Protein AF-A0A814LLA6-F1 (afdb_monomer)

pLDDT: mean 71.58, std 15.04, range [36.12, 94.31]

InterPro domains:
  IPR004345 TB2/DP1/HVA22 [PF03134] (123-201)
  IPR004345 TB2/DP1/HVA22 [PTHR12300] (109-217)

Mean predicted aligned error: 15.58 Å

Structure (mmCIF, N/CA/C/O backbone):
data_AF-A0A814LLA6-F1
#
_entry.id   AF-A0A814LLA6-F1
#
loop_
_atom_site.group_PDB
_atom_site.id
_atom_site.type_symbol
_atom_site.label_atom_id
_atom_site.label_alt_id
_atom_site.label_comp_id
_atom_site.label_asym_id
_atom_site.label_entity_id
_atom_site.label_seq_id
_atom_site.pdbx_PDB_ins_code
_atom_site.Cartn_x
_atom_site.Cartn_y
_atom_site.Cartn_z
_atom_site.occupancy
_atom_site.B_iso_or_equiv
_atom_site.auth_seq_id
_atom_site.auth_comp_id
_atom_site.auth_asym_id
_atom_site.auth_atom_id
_atom_site.pdbx_PDB_model_num
ATOM 1 N N . MET A 1 1 ? 7.632 -28.576 15.221 1.00 47.88 1 MET A N 1
ATOM 2 C CA . MET A 1 1 ? 8.660 -29.225 16.068 1.00 47.88 1 MET A CA 1
ATOM 3 C C . MET A 1 1 ? 9.529 -28.239 16.862 1.00 47.88 1 MET A C 1
ATOM 5 O O . MET A 1 1 ? 10.014 -28.629 17.908 1.00 47.88 1 MET A O 1
ATOM 9 N N . VAL A 1 2 ? 9.667 -26.963 16.467 1.00 39.88 2 VAL A N 1
ATOM 10 C CA . VAL A 1 2 ? 10.415 -25.956 17.264 1.00 39.88 2 VAL A CA 1
ATOM 11 C C . VAL A 1 2 ? 9.547 -25.259 18.332 1.00 39.88 2 VAL A C 1
ATOM 13 O O . VAL A 1 2 ? 10.054 -24.882 19.379 1.00 39.88 2 VAL A O 1
ATOM 16 N N . LEU A 1 3 ? 8.219 -25.191 18.156 1.00 38.09 3 LEU A N 1
ATOM 17 C CA . LEU A 1 3 ? 7.310 -24.592 19.154 1.00 38.09 3 LEU A CA 1
ATOM 18 C C . LEU A 1 3 ? 6.996 -25.496 20.364 1.00 38.09 3 LEU A C 1
ATOM 20 O O . LEU A 1 3 ? 6.543 -25.006 21.390 1.00 38.09 3 LEU A O 1
ATOM 24 N N . HIS A 1 4 ? 7.255 -26.805 20.262 1.00 41.00 4 HIS A N 1
ATOM 25 C CA . HIS A 1 4 ? 7.005 -27.763 21.350 1.00 41.00 4 HIS A CA 1
ATOM 26 C C . HIS A 1 4 ? 8.189 -27.877 22.330 1.00 41.00 4 HIS A C 1
ATOM 28 O O . HIS A 1 4 ? 8.041 -28.444 23.406 1.00 41.00 4 HIS A O 1
ATOM 34 N N . PHE A 1 5 ? 9.355 -27.319 21.975 1.00 37.91 5 PHE A N 1
ATOM 35 C CA . PHE A 1 5 ? 10.560 -27.340 22.813 1.00 37.91 5 PHE A CA 1
ATOM 36 C C . PHE A 1 5 ? 10.644 -26.142 23.776 1.00 37.91 5 PHE A C 1
ATOM 38 O O . PHE A 1 5 ? 11.194 -26.277 24.864 1.00 37.91 5 PHE A O 1
ATOM 45 N N . CYS A 1 6 ? 10.058 -24.988 23.430 1.00 36.12 6 CYS A N 1
ATOM 46 C CA . CYS A 1 6 ? 10.089 -23.805 24.300 1.00 36.12 6 CYS A CA 1
ATOM 47 C C . CYS A 1 6 ? 9.132 -23.890 25.497 1.00 36.12 6 CYS A C 1
ATOM 49 O O . CYS A 1 6 ? 9.413 -23.284 26.523 1.00 36.12 6 CYS A O 1
ATOM 51 N N . ILE A 1 7 ? 8.038 -24.650 25.391 1.00 48.00 7 ILE A N 1
ATOM 52 C CA . ILE A 1 7 ? 7.070 -24.802 26.492 1.00 48.00 7 ILE A CA 1
ATOM 53 C C . ILE A 1 7 ? 7.599 -25.804 27.534 1.00 48.00 7 ILE A C 1
ATOM 55 O O . ILE A 1 7 ? 7.529 -25.551 28.730 1.00 48.00 7 ILE A O 1
ATOM 59 N N . PHE A 1 8 ? 8.276 -26.872 27.100 1.00 42.03 8 PHE A N 1
ATOM 60 C CA . PHE A 1 8 ? 8.782 -27.912 28.006 1.00 42.03 8 PHE A CA 1
ATOM 61 C C . PHE A 1 8 ? 9.987 -27.470 28.868 1.00 42.03 8 PHE A C 1
ATOM 63 O O . PHE A 1 8 ? 10.187 -27.973 29.975 1.00 42.03 8 PHE A O 1
ATOM 70 N N . TYR A 1 9 ? 10.790 -26.510 28.388 1.00 37.28 9 TYR A N 1
ATOM 71 C CA . TYR A 1 9 ? 11.973 -26.021 29.114 1.00 37.28 9 TYR A CA 1
ATOM 72 C C . TYR A 1 9 ? 11.620 -25.059 30.262 1.00 37.28 9 TYR A C 1
ATOM 74 O O . TYR A 1 9 ? 12.377 -24.944 31.223 1.00 37.28 9 TYR A O 1
ATOM 82 N N . VAL A 1 10 ? 10.465 -24.391 30.182 1.00 47.19 10 VAL A N 1
ATOM 83 C CA . VAL A 1 10 ? 9.992 -23.459 31.218 1.00 47.19 10 VAL A CA 1
ATOM 84 C C . VAL A 1 10 ? 9.315 -24.216 32.365 1.00 47.19 10 VAL A C 1
ATOM 86 O O . VAL A 1 10 ? 9.564 -23.897 33.526 1.00 47.19 10 VAL A O 1
ATOM 89 N N . ASP A 1 11 ? 8.575 -25.287 32.066 1.00 44.72 11 ASP A N 1
ATOM 90 C CA . ASP A 1 11 ? 7.887 -26.081 33.094 1.00 44.72 11 ASP A CA 1
ATOM 91 C C . ASP A 1 11 ? 8.850 -26.940 33.936 1.00 44.72 11 ASP A C 1
ATOM 93 O O . ASP A 1 11 ? 8.673 -27.070 35.149 1.00 44.72 11 ASP A O 1
ATOM 97 N N . THR A 1 12 ? 9.927 -27.458 33.330 1.00 43.31 12 THR A N 1
ATOM 98 C CA . THR A 1 12 ? 10.910 -28.322 34.022 1.00 43.31 12 THR A CA 1
ATOM 99 C C . THR A 1 12 ? 11.830 -27.534 34.973 1.00 43.31 12 THR A C 1
ATOM 101 O O . THR A 1 12 ? 12.269 -28.049 36.005 1.00 43.31 12 THR A O 1
ATOM 104 N N . LEU A 1 13 ? 12.105 -26.259 34.664 1.00 40.94 13 LEU A N 1
ATOM 105 C CA . LEU A 1 13 ? 12.902 -25.371 35.523 1.00 40.94 13 LEU A CA 1
ATOM 106 C C . LEU A 1 13 ? 12.118 -24.896 36.756 1.00 40.94 13 LEU A C 1
ATOM 108 O O . LEU A 1 13 ? 12.719 -24.645 37.799 1.00 40.94 13 LEU A O 1
ATOM 112 N N . CYS A 1 14 ? 10.789 -24.812 36.651 1.00 42.94 14 CYS A N 1
ATOM 113 C CA . CYS A 1 14 ? 9.922 -24.377 37.743 1.00 42.94 14 CYS A CA 1
ATOM 114 C C . CYS A 1 14 ? 9.749 -25.475 38.808 1.00 42.94 14 CYS A C 1
ATOM 116 O O . CYS A 1 14 ? 9.819 -25.193 40.000 1.00 42.94 14 CYS A O 1
ATOM 118 N N . THR A 1 15 ? 9.665 -26.746 38.397 1.00 45.28 15 THR A N 1
ATOM 119 C CA . THR A 1 15 ? 9.500 -27.884 39.325 1.00 45.28 15 THR A CA 1
ATOM 120 C C . THR A 1 15 ? 10.775 -28.265 40.084 1.00 45.28 15 THR A C 1
ATOM 122 O O . THR A 1 15 ? 10.696 -28.859 41.155 1.00 45.28 15 THR A O 1
ATOM 125 N N . SER A 1 16 ? 11.963 -27.916 39.576 1.00 40.38 16 SER A N 1
ATOM 126 C CA . SER A 1 16 ? 13.235 -28.267 40.239 1.00 40.38 16 SER A CA 1
ATOM 127 C C . SER A 1 16 ? 13.642 -27.297 41.357 1.00 40.38 16 SER A C 1
ATOM 129 O O . SER A 1 16 ? 14.461 -27.650 42.203 1.00 40.38 16 SER A O 1
ATOM 131 N N . ILE A 1 17 ? 13.079 -26.084 41.392 1.00 44.03 17 ILE A N 1
ATOM 132 C CA . ILE A 1 17 ? 13.431 -25.053 42.386 1.00 44.03 17 ILE A CA 1
ATOM 133 C C . ILE A 1 17 ? 12.600 -25.191 43.677 1.00 44.03 17 ILE A C 1
ATOM 135 O O . ILE A 1 17 ? 13.076 -24.817 44.749 1.00 44.03 17 ILE A O 1
ATOM 139 N N . GLU A 1 18 ? 11.421 -25.818 43.618 1.00 47.31 18 GLU A N 1
ATOM 140 C CA . GLU A 1 18 ? 10.574 -26.073 44.798 1.00 47.31 18 GLU A CA 1
ATOM 141 C C . GLU A 1 18 ? 11.129 -27.161 45.738 1.00 47.31 18 GLU A C 1
ATOM 143 O O . GLU A 1 18 ? 10.767 -27.209 46.909 1.00 47.31 18 GLU A O 1
ATOM 148 N N . SER A 1 19 ? 12.066 -27.998 45.279 1.00 44.59 19 SER A N 1
ATOM 149 C CA . SER A 1 19 ? 12.611 -29.111 46.073 1.00 44.59 19 SER A CA 1
ATOM 150 C C . SER A 1 19 ? 13.723 -28.719 47.067 1.00 44.59 19 SER A C 1
ATOM 152 O O . SER A 1 19 ? 14.177 -29.586 47.815 1.00 44.59 19 SER A O 1
ATOM 154 N N . ILE A 1 20 ? 14.224 -27.472 47.070 1.00 48.66 20 ILE A N 1
ATOM 155 C CA . ILE A 1 20 ? 15.497 -27.130 47.750 1.00 48.66 20 ILE A CA 1
ATOM 156 C C . ILE A 1 20 ? 15.358 -26.168 48.949 1.00 48.66 20 ILE A C 1
ATOM 158 O O . ILE A 1 20 ? 16.292 -26.095 49.747 1.00 48.66 20 ILE A O 1
ATOM 162 N N . PHE A 1 21 ? 14.236 -25.470 49.175 1.00 39.53 21 PHE A N 1
ATOM 163 C CA . PHE A 1 21 ? 14.160 -24.476 50.265 1.00 39.53 21 PHE A CA 1
ATOM 164 C C . PHE A 1 21 ? 13.056 -24.736 51.308 1.00 39.53 21 PHE A C 1
ATOM 166 O O . PHE A 1 21 ? 11.870 -24.774 51.016 1.00 39.53 21 PHE A O 1
ATOM 173 N N . ASN A 1 22 ? 13.529 -24.907 52.544 1.00 42.56 22 ASN A N 1
ATOM 174 C CA . ASN A 1 22 ? 12.888 -25.407 53.762 1.00 42.56 22 ASN A CA 1
ATOM 175 C C . ASN A 1 22 ? 11.712 -24.546 54.302 1.00 42.56 22 ASN A C 1
ATOM 177 O O . ASN A 1 22 ? 11.694 -23.321 54.159 1.00 42.56 22 ASN A O 1
ATOM 181 N N . GLU A 1 23 ? 10.784 -25.199 55.013 1.00 52.31 23 GLU A N 1
ATOM 182 C CA . GLU A 1 23 ? 9.403 -24.782 55.340 1.00 52.31 23 GLU A CA 1
ATOM 183 C C . GLU A 1 23 ? 9.224 -23.510 56.198 1.00 52.31 23 GLU A C 1
ATOM 185 O O . GLU A 1 23 ? 8.110 -23.011 56.322 1.00 52.31 23 GLU A O 1
ATOM 190 N N . ASN A 1 24 ? 10.283 -22.910 56.748 1.00 48.72 24 ASN A N 1
ATOM 191 C CA . ASN A 1 24 ? 10.160 -21.722 57.613 1.00 48.72 24 ASN A CA 1
ATOM 192 C C . ASN A 1 24 ? 10.485 -20.379 56.929 1.00 48.72 24 ASN A C 1
ATOM 194 O O . ASN A 1 24 ? 10.423 -19.334 57.576 1.00 48.72 24 ASN A O 1
ATOM 198 N N . LEU A 1 25 ? 10.793 -20.372 55.623 1.00 46.91 25 LEU A N 1
ATOM 199 C CA . LEU A 1 25 ? 11.043 -19.145 54.843 1.00 46.91 25 LEU A CA 1
ATOM 200 C C . LEU A 1 25 ? 9.965 -18.859 53.777 1.00 46.91 25 LEU A C 1
ATOM 202 O O . LEU A 1 25 ? 10.098 -17.905 53.016 1.00 46.91 25 LEU A O 1
ATOM 206 N N . LEU A 1 26 ? 8.887 -19.648 53.714 1.00 50.09 26 LEU A N 1
ATOM 207 C CA . LEU A 1 26 ? 7.795 -19.447 52.750 1.00 50.09 26 LEU A CA 1
ATOM 208 C C . LEU A 1 26 ? 6.912 -18.240 53.118 1.00 50.09 26 LEU A C 1
ATOM 210 O O . LEU A 1 26 ? 6.534 -17.446 52.262 1.00 50.09 26 LEU A O 1
ATOM 214 N N . PHE A 1 27 ? 6.656 -18.034 54.414 1.00 46.47 27 PHE A N 1
ATOM 215 C CA . PHE A 1 27 ? 5.691 -17.032 54.884 1.00 46.47 27 PHE A CA 1
ATOM 216 C C . PHE A 1 27 ? 6.167 -15.576 54.706 1.00 46.47 27 PHE A C 1
ATOM 218 O O . PHE A 1 27 ? 5.363 -14.661 54.532 1.00 46.47 27 PHE A O 1
ATOM 225 N N . LEU A 1 28 ? 7.486 -15.341 54.713 1.00 43.25 28 LEU A N 1
ATOM 226 C CA . LEU A 1 28 ? 8.072 -14.008 54.497 1.00 43.25 28 LEU A CA 1
ATOM 227 C C . LEU A 1 28 ? 8.309 -13.685 53.010 1.00 43.25 28 LEU A C 1
ATOM 229 O O . LEU A 1 28 ? 8.392 -12.508 52.649 1.00 43.25 28 LEU A O 1
ATOM 233 N N . LEU A 1 29 ? 8.390 -14.704 52.147 1.00 49.94 29 LEU A N 1
ATOM 234 C CA . LEU A 1 29 ? 8.486 -14.550 50.693 1.00 49.94 29 LEU A CA 1
ATOM 235 C C . LEU A 1 29 ? 7.113 -14.296 50.060 1.00 49.94 29 LEU A C 1
ATOM 237 O O . LEU A 1 29 ? 7.025 -13.452 49.170 1.00 49.94 29 LEU A O 1
ATOM 241 N N . ASP A 1 30 ? 6.042 -14.903 50.578 1.00 51.00 30 ASP A N 1
ATOM 242 C CA . ASP A 1 30 ? 4.676 -14.659 50.094 1.00 51.00 30 ASP A CA 1
ATOM 243 C C . ASP A 1 30 ? 4.195 -13.226 50.366 1.00 51.00 30 ASP A C 1
ATOM 245 O O . ASP A 1 30 ? 3.564 -12.600 49.514 1.00 51.00 30 ASP A O 1
ATOM 249 N N . LEU A 1 31 ? 4.570 -12.636 51.510 1.00 47.09 31 LEU A N 1
ATOM 250 C CA . LEU A 1 31 ? 4.199 -11.254 51.836 1.00 47.09 31 LEU A CA 1
ATOM 251 C C . LEU A 1 31 ? 4.951 -10.230 50.967 1.00 47.09 31 LEU A C 1
ATOM 253 O O . LEU A 1 31 ? 4.377 -9.223 50.550 1.00 47.09 31 LEU A O 1
ATOM 257 N N . LYS A 1 32 ? 6.231 -10.490 50.660 1.00 49.12 32 LYS A N 1
ATOM 258 C CA . LYS A 1 32 ? 7.031 -9.648 49.756 1.00 49.12 32 LYS A CA 1
ATOM 259 C C . LYS A 1 32 ? 6.618 -9.814 48.294 1.00 49.12 32 LYS A C 1
ATOM 261 O O . LYS A 1 32 ? 6.549 -8.806 47.598 1.00 49.12 32 LYS A O 1
ATOM 266 N N . ASN A 1 33 ? 6.288 -11.027 47.846 1.00 48.72 33 ASN A N 1
ATOM 267 C CA . ASN A 1 33 ? 5.755 -11.260 46.504 1.00 48.72 33 ASN A CA 1
ATOM 268 C C . ASN A 1 33 ? 4.355 -10.658 46.349 1.00 48.72 33 ASN A C 1
ATOM 270 O O . ASN A 1 33 ? 4.131 -9.950 45.377 1.00 48.72 33 ASN A O 1
ATOM 274 N N . CYS A 1 34 ? 3.442 -10.818 47.311 1.00 49.00 34 CYS A N 1
ATOM 275 C CA . CYS A 1 34 ? 2.130 -10.163 47.262 1.00 49.00 34 CYS A CA 1
ATOM 276 C C . CYS A 1 34 ? 2.249 -8.635 47.217 1.00 49.00 34 CYS A C 1
ATOM 278 O O . CYS A 1 34 ? 1.594 -7.998 46.397 1.00 49.00 34 CYS A O 1
ATOM 280 N N . LEU A 1 35 ? 3.116 -8.029 48.035 1.00 56.50 35 LEU A N 1
ATOM 281 C CA . LEU A 1 35 ? 3.338 -6.580 47.999 1.00 56.50 35 LEU A CA 1
ATOM 282 C C . LEU A 1 35 ? 4.023 -6.119 46.704 1.00 56.50 35 LEU A C 1
ATOM 284 O O . LEU A 1 35 ? 3.690 -5.049 46.204 1.00 56.50 35 LEU A O 1
ATOM 288 N N . PHE A 1 36 ? 4.920 -6.920 46.122 1.00 57.75 36 PHE A N 1
ATOM 289 C CA . PHE A 1 36 ? 5.553 -6.635 44.832 1.00 57.75 36 PHE A CA 1
ATOM 290 C C . PHE A 1 36 ? 4.574 -6.773 43.656 1.00 57.75 36 PHE A C 1
ATOM 292 O O . PHE A 1 36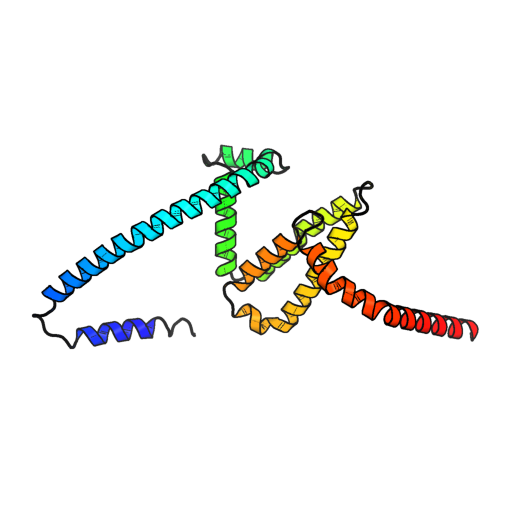 ? 4.577 -5.926 42.769 1.00 57.75 36 PHE A O 1
ATOM 299 N N . TRP A 1 37 ? 3.678 -7.765 43.674 1.00 47.81 37 TRP A N 1
ATOM 300 C CA . TRP A 1 37 ? 2.610 -7.931 42.683 1.00 47.81 37 TRP A CA 1
ATOM 301 C C . TRP A 1 37 ? 1.505 -6.877 42.831 1.00 47.81 37 TRP A C 1
ATOM 303 O O . TRP A 1 37 ? 1.009 -6.390 41.822 1.00 47.81 37 TRP A O 1
ATOM 313 N N . ILE A 1 38 ? 1.168 -6.439 44.049 1.00 56.94 38 ILE A N 1
ATOM 314 C CA . ILE A 1 38 ? 0.257 -5.303 44.283 1.00 56.94 38 ILE A CA 1
ATOM 315 C C . ILE A 1 38 ? 0.911 -3.986 43.838 1.00 56.94 38 ILE A C 1
ATOM 317 O O . ILE A 1 38 ? 0.260 -3.165 43.194 1.00 56.94 38 ILE A O 1
ATOM 321 N N . PHE A 1 39 ? 2.205 -3.794 44.114 1.00 51.97 39 PHE A N 1
ATOM 322 C CA . PHE A 1 39 ? 2.970 -2.638 43.643 1.00 51.97 39 PHE A CA 1
ATOM 323 C C . PHE A 1 39 ? 3.115 -2.637 42.115 1.00 51.97 39 PHE A C 1
ATOM 325 O O . PHE A 1 39 ? 2.937 -1.589 41.504 1.00 51.97 39 PHE A O 1
ATOM 332 N N . LEU A 1 40 ? 3.330 -3.791 41.472 1.00 49.00 40 LEU A N 1
ATOM 333 C CA . LEU A 1 40 ? 3.317 -3.922 40.012 1.00 49.00 40 LEU A CA 1
ATOM 334 C C . LEU A 1 40 ? 1.917 -3.715 39.419 1.00 49.00 40 LEU A C 1
ATOM 336 O O . LEU A 1 40 ? 1.800 -2.995 38.436 1.00 49.00 40 LEU A O 1
ATOM 340 N N . LEU A 1 41 ? 0.846 -4.230 40.030 1.00 51.50 41 LEU A N 1
ATOM 341 C CA . LEU A 1 41 ? -0.530 -3.966 39.584 1.00 51.50 41 LEU A CA 1
ATOM 342 C C . LEU A 1 41 ? -0.896 -2.478 39.697 1.00 51.50 41 LEU A C 1
ATOM 344 O O . LEU A 1 41 ? -1.620 -1.954 38.851 1.00 51.50 41 LEU A O 1
ATOM 348 N N . HIS A 1 42 ? -0.369 -1.768 40.697 1.00 52.84 42 HIS A N 1
ATOM 349 C CA . HIS A 1 42 ? -0.597 -0.332 40.859 1.00 52.84 42 HIS A CA 1
ATOM 350 C C . HIS A 1 42 ? 0.301 0.524 39.944 1.00 52.84 42 HIS A C 1
ATOM 352 O O . HIS A 1 42 ? -0.158 1.524 39.389 1.00 52.84 42 HIS A O 1
ATOM 358 N N . PHE A 1 43 ? 1.558 0.117 39.734 1.00 44.19 43 PHE A N 1
ATOM 359 C CA . PHE A 1 43 ? 2.519 0.816 38.874 1.00 44.19 43 PHE A CA 1
ATOM 360 C C . PHE A 1 43 ? 2.204 0.633 37.381 1.00 44.19 43 PHE A C 1
ATOM 362 O O . PHE A 1 43 ? 2.372 1.567 36.596 1.00 44.19 43 PHE A O 1
ATOM 369 N N . ASP A 1 44 ? 1.665 -0.523 36.986 1.00 54.25 44 ASP A N 1
ATOM 370 C CA . ASP A 1 44 ? 1.227 -0.767 35.611 1.00 54.25 44 ASP A CA 1
ATOM 371 C C . ASP A 1 44 ? -0.150 -0.119 35.345 1.00 54.25 44 ASP A C 1
ATOM 373 O O . ASP A 1 44 ? -0.361 0.444 34.275 1.00 54.25 44 ASP A O 1
ATOM 377 N N . SER A 1 45 ? -1.058 -0.046 36.335 1.00 51.78 45 SER A N 1
ATOM 378 C CA . SER A 1 45 ? -2.381 0.605 36.199 1.00 51.78 45 SER A CA 1
ATOM 379 C C . SER A 1 45 ? -2.307 2.073 35.756 1.00 51.78 45 SER A C 1
ATOM 381 O O . SER A 1 45 ? -3.060 2.480 34.869 1.00 51.78 45 SER A O 1
ATOM 383 N N . GLN A 1 46 ? -1.362 2.866 36.281 1.00 53.25 46 GLN A N 1
ATOM 384 C CA . GLN A 1 46 ? -1.178 4.243 35.804 1.00 53.25 46 GLN A CA 1
ATOM 385 C C . GLN A 1 46 ? -0.586 4.317 34.392 1.00 53.25 46 GLN A C 1
ATOM 387 O O . GLN A 1 46 ? -0.908 5.207 33.606 1.00 53.25 46 GLN A O 1
ATOM 392 N N . LYS A 1 47 ? 0.284 3.380 34.018 1.00 53.91 47 LYS A N 1
ATOM 393 C CA . LYS A 1 47 ? 0.816 3.326 32.654 1.00 53.91 47 LYS A CA 1
ATOM 394 C C . LYS A 1 47 ? -0.272 2.897 31.661 1.00 53.91 47 LYS A C 1
ATOM 396 O O . LYS A 1 47 ? -0.385 3.504 30.595 1.00 53.91 47 LYS A O 1
ATOM 401 N N . TYR A 1 48 ? -1.116 1.933 32.034 1.00 51.22 48 TYR A N 1
ATOM 402 C CA . TYR A 1 48 ? -2.277 1.496 31.258 1.00 51.22 48 TYR A CA 1
ATOM 403 C C . TYR A 1 48 ? -3.361 2.567 31.162 1.00 51.22 48 TYR A C 1
ATOM 405 O O . TYR A 1 48 ? -3.906 2.739 30.080 1.00 51.22 48 TYR A O 1
ATOM 413 N N . SER A 1 49 ? -3.665 3.325 32.219 1.00 58.84 49 SER A N 1
ATOM 414 C CA . SER A 1 49 ? -4.672 4.398 32.176 1.00 58.84 49 SER A CA 1
ATOM 415 C C . SER A 1 49 ? -4.227 5.562 31.281 1.00 58.84 49 SER A C 1
ATOM 417 O O . SER A 1 49 ? -5.011 6.050 30.465 1.00 58.84 49 SER A O 1
ATOM 419 N N . ASN A 1 50 ? -2.950 5.952 31.353 1.00 66.38 50 ASN A N 1
ATOM 420 C CA . ASN A 1 50 ? -2.376 6.997 30.507 1.00 66.38 50 ASN A CA 1
ATOM 421 C C . ASN A 1 50 ? -2.286 6.550 29.040 1.00 66.38 50 ASN A C 1
ATOM 423 O O . ASN A 1 50 ? -2.613 7.316 28.131 1.00 66.38 50 ASN A O 1
ATOM 427 N N . MET A 1 51 ? -1.909 5.293 28.792 1.00 54.59 51 MET A N 1
ATOM 428 C CA . MET A 1 51 ? -1.891 4.715 27.448 1.00 54.59 51 MET A CA 1
ATOM 429 C C . MET A 1 51 ? -3.305 4.520 26.896 1.00 54.59 51 MET A C 1
ATOM 431 O O . MET A 1 51 ? -3.548 4.839 25.738 1.00 54.59 51 MET A O 1
ATOM 435 N N . ALA A 1 52 ? -4.261 4.092 27.720 1.00 59.03 52 ALA A N 1
ATOM 436 C CA . ALA A 1 52 ? -5.667 4.003 27.353 1.00 59.03 52 ALA A CA 1
ATOM 437 C C . ALA A 1 52 ? -6.221 5.389 27.006 1.00 59.03 52 ALA A C 1
ATOM 439 O O . ALA A 1 52 ? -6.870 5.534 25.977 1.00 59.03 52 ALA A O 1
ATOM 440 N N . ALA A 1 53 ? -5.908 6.431 27.779 1.00 71.38 53 ALA A N 1
ATOM 441 C CA . ALA A 1 53 ? -6.300 7.805 27.465 1.00 71.38 53 ALA A CA 1
ATOM 442 C C . ALA A 1 53 ? -5.677 8.306 26.145 1.00 71.38 53 ALA A C 1
ATOM 444 O O . ALA A 1 53 ? -6.361 8.930 25.323 1.00 71.38 53 ALA A O 1
ATOM 445 N N . ALA A 1 54 ? -4.404 7.989 25.893 1.00 70.69 54 ALA A N 1
ATOM 446 C CA . ALA A 1 54 ? -3.727 8.315 24.640 1.00 70.69 54 ALA A CA 1
ATOM 447 C C . ALA A 1 54 ? -4.344 7.572 23.440 1.00 70.69 54 ALA A C 1
ATOM 449 O O . ALA A 1 54 ? -4.642 8.189 22.417 1.00 70.69 54 ALA A O 1
ATOM 450 N N . VAL A 1 55 ? -4.604 6.270 23.578 1.00 69.94 55 VAL A N 1
ATOM 451 C CA . VAL A 1 55 ? -5.233 5.423 22.553 1.00 69.94 55 VAL A CA 1
ATOM 452 C C . VAL A 1 55 ? -6.656 5.892 22.261 1.00 69.94 55 VAL A C 1
ATOM 454 O O . VAL A 1 55 ? -7.003 6.086 21.101 1.00 69.94 55 VAL A O 1
ATOM 457 N N . GLN A 1 56 ? -7.451 6.181 23.291 1.00 71.62 56 GLN A N 1
ATOM 458 C CA . GLN A 1 56 ? -8.803 6.734 23.155 1.00 71.62 56 GLN A CA 1
ATOM 459 C C . GLN A 1 56 ? -8.799 8.054 22.379 1.00 71.62 56 GLN A C 1
ATOM 461 O O . GLN A 1 56 ? -9.665 8.304 21.544 1.00 71.62 56 GLN A O 1
ATOM 466 N N . THR A 1 57 ? -7.786 8.891 22.600 1.00 80.12 57 THR A N 1
ATOM 467 C CA . THR A 1 57 ? -7.629 10.147 21.861 1.00 80.12 57 THR A CA 1
ATOM 468 C C . THR A 1 57 ? -7.328 9.905 20.380 1.00 80.12 57 THR A C 1
ATOM 470 O O . THR A 1 57 ? -7.874 10.602 19.524 1.00 80.12 57 THR A O 1
ATOM 473 N N . GLN A 1 58 ? -6.491 8.916 20.050 1.00 76.31 58 GLN A N 1
ATOM 474 C CA . GLN A 1 58 ? -6.215 8.553 18.655 1.00 76.31 58 GLN A CA 1
ATOM 475 C C . GLN A 1 58 ? -7.434 7.922 17.977 1.00 76.31 58 GLN A C 1
ATOM 477 O O . GLN A 1 58 ? -7.742 8.280 16.843 1.00 76.31 58 GLN A O 1
ATOM 482 N N . ILE A 1 59 ? -8.167 7.061 18.688 1.00 75.31 59 ILE A N 1
ATOM 483 C CA . ILE A 1 59 ? -9.412 6.454 18.207 1.00 75.31 59 ILE A CA 1
ATOM 484 C C . ILE A 1 59 ? -10.405 7.545 17.813 1.00 75.31 59 ILE A C 1
ATOM 486 O O . ILE A 1 59 ? -10.831 7.571 16.665 1.00 75.31 59 ILE A O 1
ATOM 490 N N . ARG A 1 60 ? -10.669 8.526 18.685 1.00 80.44 60 ARG A N 1
ATOM 491 C CA . ARG A 1 60 ? -11.590 9.637 18.372 1.00 80.44 60 ARG A CA 1
ATOM 492 C C . ARG A 1 60 ? -11.160 10.444 17.149 1.00 80.44 60 ARG A C 1
ATOM 494 O O . ARG A 1 60 ? -11.997 10.843 16.345 1.00 80.44 60 ARG A O 1
ATOM 501 N N . LYS A 1 61 ? -9.855 10.690 16.986 1.00 83.44 61 LYS A N 1
ATOM 502 C CA . LYS A 1 61 ? -9.322 11.382 15.798 1.00 83.44 61 LYS A CA 1
ATOM 503 C C . LYS A 1 61 ? -9.569 10.580 14.521 1.00 83.44 61 LYS A C 1
ATOM 505 O O . LYS A 1 61 ? -9.885 11.167 13.488 1.00 83.44 61 LYS A O 1
ATOM 510 N N . ILE A 1 62 ? -9.403 9.260 14.582 1.00 79.19 62 ILE A N 1
ATOM 511 C CA . ILE A 1 62 ? -9.673 8.364 13.455 1.00 79.19 62 ILE A CA 1
ATOM 512 C C . ILE A 1 62 ? -11.176 8.320 13.178 1.00 79.19 62 ILE A C 1
ATOM 514 O O . ILE A 1 62 ? -11.560 8.500 12.029 1.00 79.19 62 ILE A O 1
ATOM 518 N N . GLU A 1 63 ? -12.019 8.182 14.205 1.00 78.94 63 GLU A N 1
ATOM 519 C CA . GLU A 1 63 ? -13.482 8.211 14.082 1.00 78.94 63 GLU A CA 1
ATOM 520 C C . GLU A 1 63 ? -13.951 9.489 13.387 1.00 78.94 63 GLU A C 1
ATOM 522 O O . GLU A 1 63 ? -14.676 9.414 12.401 1.00 78.94 63 GLU A O 1
ATOM 527 N N . GLN A 1 64 ? -13.465 10.659 13.813 1.00 83.56 64 GLN A N 1
ATOM 528 C CA . GLN A 1 64 ? -13.809 11.935 13.177 1.00 83.56 64 GLN A CA 1
ATOM 529 C C . GLN A 1 64 ? -13.425 11.990 11.698 1.00 83.56 64 GLN A C 1
ATOM 531 O O . GLN A 1 64 ? -14.177 12.518 10.881 1.00 83.56 64 GLN A O 1
ATOM 536 N N . LYS A 1 65 ? -12.257 11.450 11.334 1.00 81.75 65 LYS A N 1
ATOM 537 C CA . LYS A 1 65 ? -11.844 11.379 9.928 1.00 81.75 65 LYS A CA 1
ATOM 538 C C . LYS A 1 65 ? -12.656 10.362 9.145 1.00 81.75 65 LYS A C 1
ATOM 540 O O . LYS A 1 65 ? -12.858 10.562 7.955 1.00 81.75 65 LYS A O 1
ATOM 545 N N . LEU A 1 66 ? -13.094 9.290 9.793 1.00 80.19 66 LEU A N 1
ATOM 546 C CA . LEU A 1 66 ? -13.776 8.166 9.172 1.00 80.19 66 LEU A CA 1
ATOM 547 C C . LEU A 1 66 ? -15.277 8.436 8.961 1.00 80.19 66 LEU A C 1
ATOM 549 O O . LEU A 1 66 ? -15.839 8.006 7.955 1.00 80.19 66 LEU A O 1
ATOM 553 N N . GLN A 1 67 ? -15.903 9.213 9.849 1.00 79.75 67 GLN A N 1
ATOM 554 C CA . GLN A 1 67 ? -17.304 9.638 9.770 1.00 79.75 67 GLN A CA 1
ATOM 555 C C . GLN A 1 67 ? -17.745 10.141 8.385 1.00 79.75 67 GLN A C 1
ATOM 557 O O . GLN A 1 67 ? -18.697 9.585 7.833 1.00 79.75 67 GLN A O 1
ATOM 562 N N . PRO A 1 68 ? -17.088 11.133 7.754 1.00 78.19 68 PRO A N 1
ATOM 563 C CA . PRO A 1 68 ? -17.530 11.622 6.450 1.00 78.19 68 PRO A CA 1
ATOM 564 C C . PRO A 1 68 ? -17.506 10.536 5.364 1.00 78.19 68 PRO A C 1
ATOM 566 O O . PRO A 1 68 ? -18.379 10.543 4.499 1.00 78.19 68 PRO A O 1
ATOM 569 N N . TYR A 1 69 ? -16.572 9.583 5.427 1.00 74.25 69 TYR A N 1
ATOM 570 C CA . TYR A 1 69 ? -16.484 8.492 4.454 1.00 74.25 69 TYR A CA 1
ATOM 571 C C . TYR A 1 69 ? -17.563 7.428 4.668 1.00 74.25 69 TYR A C 1
ATOM 573 O O . TYR A 1 69 ? -18.100 6.906 3.693 1.00 74.25 69 TYR A O 1
ATOM 581 N N . LEU A 1 70 ? -17.916 7.123 5.922 1.00 73.94 70 LEU A N 1
ATOM 582 C CA . LEU A 1 70 ? -18.923 6.102 6.224 1.00 73.94 70 LEU A CA 1
ATOM 583 C C . LEU A 1 70 ? -20.359 6.560 5.939 1.00 73.94 70 LEU A C 1
ATOM 585 O O . LEU A 1 70 ? -21.158 5.765 5.450 1.00 73.94 70 LEU A O 1
ATOM 589 N N . TYR A 1 71 ? -20.692 7.822 6.227 1.00 76.25 71 TYR A N 1
ATOM 590 C CA . TYR A 1 71 ? -22.064 8.326 6.071 1.00 76.25 71 TYR A CA 1
ATOM 591 C C . TYR A 1 71 ? -22.369 8.858 4.665 1.00 76.25 71 TYR A C 1
ATOM 593 O O . TYR A 1 71 ? -23.520 8.810 4.242 1.00 76.25 71 TYR A O 1
ATOM 601 N N . LYS A 1 72 ? -21.368 9.355 3.923 1.00 70.50 72 LYS A N 1
ATOM 602 C CA . LYS A 1 72 ? -21.562 9.900 2.562 1.00 70.50 72 LYS A CA 1
ATOM 603 C C . LYS A 1 72 ? -21.082 8.972 1.444 1.00 70.50 72 LYS A C 1
ATOM 605 O O . LYS A 1 72 ? -21.267 9.294 0.275 1.00 70.50 72 LYS A O 1
ATOM 610 N N . GLY A 1 73 ? -20.439 7.856 1.783 1.00 70.81 73 GLY A N 1
ATOM 611 C CA . GLY A 1 73 ? -19.897 6.920 0.802 1.00 70.81 73 GLY A CA 1
ATOM 612 C C . GLY A 1 73 ? -20.963 6.038 0.132 1.00 70.81 73 GLY A C 1
ATOM 613 O O . GLY A 1 73 ? -22.067 5.893 0.656 1.00 70.81 73 GLY A O 1
ATOM 614 N N . PRO A 1 74 ? -20.614 5.359 -0.979 1.00 68.56 74 PRO A N 1
ATOM 615 C CA . PRO A 1 74 ? -21.498 4.421 -1.689 1.00 68.56 74 PRO A CA 1
ATOM 616 C C . PRO A 1 74 ? -21.897 3.193 -0.849 1.00 68.56 74 PRO A C 1
ATOM 618 O O . PRO A 1 74 ? -22.800 2.446 -1.212 1.00 68.56 74 PRO A O 1
ATOM 621 N N . LEU A 1 75 ? -21.224 2.979 0.285 1.00 68.44 75 LEU A N 1
ATOM 622 C CA . LEU A 1 75 ? -21.488 1.890 1.225 1.00 68.44 75 LEU A CA 1
ATOM 623 C C . LEU A 1 75 ? -22.537 2.243 2.295 1.00 68.44 75 LEU A C 1
ATOM 625 O O . LEU A 1 75 ? -22.864 1.385 3.113 1.00 68.44 75 LEU A O 1
ATOM 629 N N . SER A 1 76 ? -23.070 3.470 2.316 1.00 74.44 76 SER A N 1
ATOM 630 C CA . SER A 1 76 ? -24.006 3.940 3.352 1.00 74.44 76 SER A CA 1
ATOM 631 C C . SER A 1 76 ? -25.235 3.035 3.501 1.00 74.44 76 SER A C 1
ATOM 633 O O . SER A 1 76 ? -25.564 2.644 4.619 1.00 74.44 76 SER A O 1
ATOM 635 N N . SER A 1 77 ? -25.820 2.586 2.386 1.00 77.94 77 SER A N 1
ATOM 636 C CA . SER A 1 77 ? -26.986 1.691 2.374 1.00 77.94 77 SER A CA 1
ATOM 637 C C . SER A 1 77 ? -26.710 0.315 2.992 1.00 77.94 77 SER A C 1
ATOM 639 O O . SER A 1 77 ? -27.604 -0.285 3.586 1.00 77.94 77 SER A O 1
ATOM 641 N N . TYR A 1 78 ? -25.477 -0.195 2.894 1.00 78.50 78 TYR A N 1
ATOM 642 C CA . TYR A 1 78 ? -25.088 -1.451 3.546 1.00 78.50 78 TYR A CA 1
ATOM 643 C C . TYR A 1 78 ? -24.930 -1.265 5.054 1.00 78.50 78 TYR A C 1
ATOM 645 O O . TYR A 1 78 ? -25.368 -2.114 5.834 1.00 78.50 78 TYR A O 1
ATOM 653 N N . TRP A 1 79 ? -24.352 -0.138 5.474 1.00 79.69 79 TRP A N 1
ATOM 654 C CA . TRP A 1 79 ? -24.223 0.192 6.891 1.00 79.69 79 TRP A CA 1
ATOM 655 C C . TRP A 1 79 ? -25.586 0.385 7.565 1.00 79.69 79 TRP A C 1
ATOM 657 O O . TRP A 1 79 ? -25.762 -0.082 8.687 1.00 79.69 79 TRP A O 1
ATOM 667 N N . ASP A 1 80 ? -26.567 0.965 6.867 1.00 79.75 80 ASP A N 1
ATOM 668 C CA . ASP A 1 80 ? -27.943 1.120 7.365 1.00 79.75 80 ASP A CA 1
ATOM 669 C C . ASP A 1 80 ? -28.605 -0.238 7.685 1.00 79.75 80 ASP A C 1
ATOM 671 O O . ASP A 1 80 ? -29.361 -0.369 8.651 1.00 79.75 80 ASP A O 1
ATOM 675 N N . LEU A 1 81 ? -28.323 -1.274 6.885 1.00 82.38 81 LEU A N 1
ATOM 676 C CA . LEU A 1 81 ? -28.854 -2.627 7.095 1.00 82.38 81 LEU A CA 1
ATOM 677 C C . LEU A 1 81 ? -28.210 -3.329 8.295 1.00 82.38 81 LEU A C 1
ATOM 679 O O . LEU A 1 81 ? -28.883 -4.082 9.002 1.00 82.38 81 LEU A O 1
ATOM 683 N N . ILE A 1 82 ? -26.918 -3.090 8.518 1.00 79.38 82 ILE A N 1
ATOM 684 C CA . ILE A 1 82 ? -26.167 -3.657 9.643 1.00 79.38 82 ILE A CA 1
ATOM 685 C C . ILE A 1 82 ? -26.579 -2.971 10.948 1.00 79.38 82 ILE A C 1
ATOM 687 O O . ILE A 1 82 ? -26.832 -3.655 11.936 1.00 79.38 82 ILE A O 1
ATOM 691 N N . GLU A 1 83 ? -26.739 -1.647 10.938 1.00 78.38 83 GLU A N 1
ATOM 692 C CA . GLU A 1 83 ? -27.172 -0.870 12.105 1.00 78.38 83 GLU A CA 1
ATOM 693 C C . GLU A 1 83 ? -28.596 -1.233 12.553 1.00 78.38 83 GLU A C 1
ATOM 695 O O . GLU A 1 83 ? -28.882 -1.291 13.745 1.00 78.38 83 GLU A O 1
ATOM 700 N N . LYS A 1 84 ? -29.489 -1.593 11.621 1.00 81.62 84 LYS A N 1
ATOM 701 C CA . LYS A 1 84 ? -30.815 -2.125 11.983 1.00 81.62 84 LYS A CA 1
ATOM 702 C C . LYS A 1 84 ? -30.754 -3.453 12.741 1.00 81.62 84 LYS A C 1
ATOM 704 O O . LYS A 1 84 ? -31.677 -3.760 13.490 1.00 81.62 84 LYS A O 1
ATOM 709 N N . LYS A 1 85 ? -29.714 -4.260 12.518 1.00 83.56 85 LYS A N 1
ATOM 710 C CA . LYS A 1 85 ? -29.541 -5.574 13.159 1.00 83.56 85 LYS A CA 1
ATOM 711 C C . LYS A 1 85 ? -28.670 -5.520 14.412 1.00 83.56 85 LYS A C 1
ATOM 713 O O . LYS A 1 85 ? -28.777 -6.412 15.247 1.00 83.56 85 LYS A O 1
ATOM 718 N N . VAL A 1 86 ? -27.811 -4.511 14.539 1.00 81.38 86 VAL A N 1
ATOM 719 C CA . VAL A 1 86 ? -26.819 -4.404 15.612 1.00 81.38 86 VAL A CA 1
ATOM 720 C C . VAL A 1 86 ? -26.875 -2.993 16.212 1.00 81.38 86 VAL A C 1
ATOM 722 O O . VAL A 1 86 ? -26.625 -2.036 15.486 1.00 81.38 86 VAL A O 1
ATOM 725 N N . PRO A 1 87 ? -27.126 -2.829 17.526 1.00 75.88 87 PRO A N 1
ATOM 726 C CA . PRO A 1 87 ? -27.266 -1.522 18.180 1.00 75.88 87 PRO A CA 1
ATOM 727 C C . PRO A 1 87 ? -25.910 -0.834 18.450 1.00 75.88 87 PRO A C 1
ATOM 729 O O . PRO A 1 87 ? -25.702 -0.235 19.503 1.00 75.88 87 PRO A O 1
ATOM 732 N N . VAL A 1 88 ? -24.949 -0.962 17.532 1.00 77.81 88 VAL A N 1
ATOM 733 C CA . VAL A 1 88 ? -23.574 -0.465 17.682 1.00 77.81 88 VAL A CA 1
ATOM 734 C C . VAL A 1 88 ? -23.282 0.567 16.597 1.00 77.81 88 VAL A C 1
ATOM 736 O O . VAL A 1 88 ? -23.693 0.415 15.449 1.00 77.81 88 VAL A O 1
ATOM 739 N N . LYS A 1 89 ? -22.545 1.622 16.963 1.00 76.12 89 LYS A N 1
ATOM 740 C CA . LYS A 1 89 ? -22.165 2.712 16.055 1.00 76.12 89 LYS A CA 1
ATOM 741 C C . LYS A 1 89 ? -21.274 2.203 14.916 1.00 76.12 89 LYS A C 1
ATOM 743 O O . LYS A 1 89 ? -20.354 1.413 15.143 1.00 76.12 89 LYS A O 1
ATOM 748 N N . ARG A 1 90 ? -21.504 2.694 13.694 1.00 78.81 90 ARG A N 1
ATOM 749 C CA . ARG A 1 90 ? -20.825 2.231 12.466 1.00 78.81 90 ARG A CA 1
ATOM 750 C C . ARG A 1 90 ? -19.303 2.395 12.529 1.00 78.81 90 ARG A C 1
ATOM 752 O O . ARG A 1 90 ? -18.563 1.545 12.041 1.00 78.81 90 ARG A O 1
ATOM 759 N N . GLU A 1 91 ? -18.829 3.463 13.165 1.00 75.38 91 GLU A N 1
ATOM 760 C CA . GLU A 1 91 ? -17.406 3.770 13.324 1.00 75.38 91 GLU A CA 1
ATOM 761 C C . GLU A 1 91 ? -16.695 2.730 14.196 1.00 75.38 91 GLU A C 1
ATOM 763 O O . GLU A 1 91 ? -15.577 2.319 13.889 1.00 75.38 91 GLU A O 1
ATOM 768 N N . GLN A 1 92 ? -17.367 2.254 15.246 1.00 76.25 92 GLN A N 1
ATOM 769 C CA . GLN A 1 92 ? -16.825 1.251 16.163 1.00 76.25 92 GLN A CA 1
ATOM 770 C C . GLN A 1 92 ? -16.736 -0.124 15.496 1.00 76.25 92 GLN A C 1
ATOM 772 O O . GLN A 1 92 ? -15.762 -0.845 15.702 1.00 76.25 92 GLN A O 1
ATOM 777 N N . ILE A 1 93 ? -17.712 -0.465 14.648 1.00 79.25 93 ILE A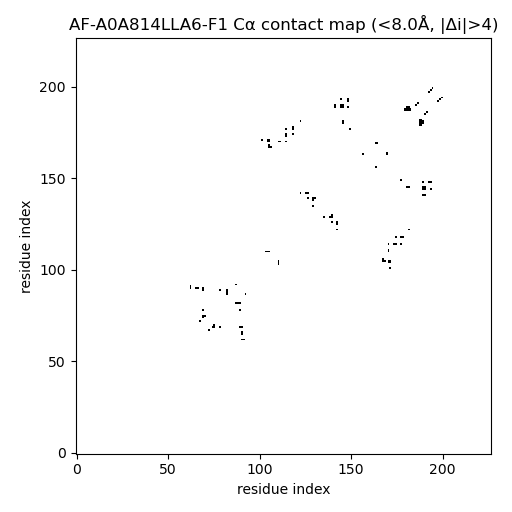 N 1
ATOM 778 C CA . ILE A 1 93 ? -17.685 -1.693 13.842 1.00 79.25 93 ILE A CA 1
ATOM 779 C C . ILE A 1 93 ? -16.526 -1.640 12.842 1.00 79.25 93 ILE A C 1
ATOM 781 O O . ILE A 1 93 ? -15.757 -2.595 12.745 1.00 79.25 93 ILE A O 1
ATOM 785 N N . ALA A 1 94 ? -16.363 -0.519 12.133 1.00 79.62 94 ALA A N 1
ATOM 786 C CA . ALA A 1 94 ? -15.266 -0.342 11.189 1.00 79.62 94 ALA A CA 1
ATOM 787 C C . ALA A 1 94 ? -13.901 -0.451 11.888 1.00 79.62 94 ALA A C 1
ATOM 789 O O . ALA A 1 94 ? -13.035 -1.191 11.430 1.00 79.62 94 ALA A O 1
ATOM 790 N N . LEU A 1 95 ? -13.721 0.217 13.030 1.00 77.25 95 LEU A N 1
ATOM 791 C CA . LEU A 1 95 ? -12.495 0.121 13.827 1.00 77.25 95 LEU A CA 1
ATOM 792 C C . LEU A 1 95 ? -12.229 -1.297 14.337 1.00 77.25 95 LEU A C 1
ATOM 794 O O . LEU A 1 95 ? -11.092 -1.758 14.268 1.00 77.25 95 LEU A O 1
ATOM 798 N N . GLY A 1 96 ? -13.261 -1.997 14.812 1.00 83.31 96 GLY A N 1
ATOM 799 C CA . GLY A 1 96 ? -13.157 -3.395 15.225 1.00 83.31 96 GLY A CA 1
ATOM 800 C C . GLY A 1 96 ? -12.731 -4.303 14.073 1.00 83.31 96 GLY A C 1
ATOM 801 O O . GLY A 1 96 ? -11.845 -5.134 14.248 1.00 83.31 96 GLY A O 1
ATOM 802 N N . LEU A 1 97 ? -13.287 -4.092 12.876 1.00 84.75 97 LEU A N 1
ATOM 803 C CA . LEU A 1 97 ? -12.912 -4.826 11.668 1.00 84.75 97 LEU A CA 1
ATOM 804 C C . LEU A 1 97 ? -11.462 -4.541 11.252 1.00 84.75 97 LEU A C 1
ATOM 806 O O . LEU A 1 97 ? -10.723 -5.475 10.954 1.00 84.75 97 LEU A O 1
ATOM 810 N N . PHE A 1 98 ? -11.027 -3.278 11.282 1.00 83.25 98 PHE A N 1
ATOM 811 C CA . PHE A 1 98 ? -9.632 -2.909 11.017 1.00 83.25 98 PHE A CA 1
ATOM 812 C C . PHE A 1 98 ? -8.670 -3.502 12.053 1.00 83.25 98 PHE A C 1
ATOM 814 O O . PHE A 1 98 ? -7.610 -4.001 11.683 1.00 83.25 98 PHE A O 1
ATOM 821 N N . GLY A 1 99 ? -9.038 -3.487 13.337 1.00 82.62 99 GLY A N 1
ATOM 822 C CA . GLY A 1 99 ? -8.252 -4.095 14.411 1.00 82.62 99 GLY A CA 1
ATOM 823 C C . GLY A 1 99 ? -8.159 -5.614 14.270 1.00 82.62 99 GLY A C 1
ATOM 824 O O . GLY A 1 99 ? -7.070 -6.175 14.362 1.00 82.62 99 GLY A O 1
ATOM 825 N N . PHE A 1 100 ? -9.275 -6.276 13.965 1.00 83.81 100 PHE A N 1
ATOM 826 C CA . PHE A 1 100 ? -9.313 -7.711 13.692 1.00 83.81 100 PHE A CA 1
ATOM 827 C C . PHE A 1 100 ? -8.466 -8.078 12.468 1.00 83.81 100 PHE A C 1
ATOM 829 O O . PHE A 1 100 ? -7.682 -9.020 12.533 1.00 83.81 100 PHE A O 1
ATOM 836 N N . LEU A 1 101 ? -8.555 -7.301 11.384 1.00 83.25 101 LEU A N 1
ATOM 837 C CA . LEU A 1 101 ? -7.719 -7.474 10.197 1.00 83.25 101 LEU A CA 1
ATOM 838 C C . LEU A 1 101 ? -6.231 -7.290 10.524 1.00 83.25 101 LEU A C 1
ATOM 840 O O . LEU A 1 101 ? -5.407 -8.076 10.069 1.00 83.25 101 LEU A O 1
ATOM 844 N N . ALA A 1 102 ? -5.875 -6.297 11.341 1.00 81.25 102 ALA A N 1
ATOM 845 C CA . ALA A 1 102 ? -4.495 -6.078 11.764 1.00 81.25 102 ALA A CA 1
ATOM 846 C C . ALA A 1 102 ? -3.955 -7.248 12.603 1.00 81.25 102 ALA A C 1
ATOM 848 O O . ALA A 1 102 ? -2.829 -7.684 12.382 1.00 81.25 102 ALA A O 1
ATOM 849 N N . ILE A 1 103 ? -4.762 -7.795 13.518 1.00 80.31 103 ILE A N 1
ATOM 850 C CA . ILE A 1 103 ? -4.404 -8.985 14.307 1.00 80.31 103 ILE A CA 1
ATOM 851 C C . ILE A 1 103 ? -4.277 -10.215 13.397 1.00 80.31 103 ILE A C 1
ATOM 853 O O . ILE A 1 103 ? -3.315 -10.976 13.517 1.00 80.31 103 ILE A O 1
ATOM 857 N N . TYR A 1 104 ? -5.201 -10.384 12.447 1.00 79.88 104 TYR A N 1
ATOM 858 C CA . TYR A 1 104 ? -5.140 -11.447 11.447 1.00 79.88 104 TYR A CA 1
ATOM 859 C C . TYR A 1 104 ? -3.857 -11.361 10.615 1.00 79.88 104 TYR A C 1
ATOM 861 O O . TYR A 1 104 ? -3.209 -12.376 10.418 1.00 79.88 104 TYR A O 1
ATOM 869 N N . LEU A 1 105 ? -3.424 -10.168 10.205 1.00 79.00 105 LEU A N 1
ATOM 870 C CA . LEU A 1 105 ? -2.188 -9.982 9.434 1.00 79.00 105 LEU A CA 1
ATOM 871 C C . LEU A 1 105 ? -0.898 -10.278 10.221 1.00 79.00 105 LEU A C 1
ATOM 873 O O . LEU A 1 105 ? 0.162 -10.389 9.611 1.00 79.00 105 LEU A O 1
ATOM 877 N N . ILE A 1 106 ? -0.967 -10.399 11.550 1.00 75.19 106 ILE A N 1
ATOM 878 C CA . ILE A 1 106 ? 0.180 -10.760 12.401 1.00 75.19 106 ILE A CA 1
ATOM 879 C C . ILE A 1 106 ? 0.263 -12.282 12.602 1.00 75.19 106 ILE A C 1
ATOM 881 O O . ILE A 1 106 ? 1.358 -12.835 12.654 1.00 75.19 106 ILE A O 1
ATOM 885 N N . ILE A 1 107 ? -0.880 -12.966 12.722 1.00 69.88 107 ILE A N 1
ATOM 886 C CA . ILE A 1 107 ? -0.955 -14.388 13.127 1.00 69.88 107 ILE A CA 1
ATOM 887 C C . ILE A 1 107 ? -1.365 -15.304 11.955 1.00 69.88 107 ILE A C 1
ATOM 889 O O . ILE A 1 107 ? -1.157 -16.515 11.986 1.00 69.88 107 ILE A O 1
ATOM 893 N N . GLY A 1 108 ? -1.973 -14.736 10.918 1.00 74.06 108 GLY A N 1
ATOM 894 C CA . GLY A 1 108 ? -2.595 -15.446 9.810 1.00 74.06 108 GLY A CA 1
ATOM 895 C C . GLY A 1 108 ? -1.603 -16.144 8.885 1.00 74.06 108 GLY A C 1
ATOM 896 O O . GLY A 1 108 ? -0.425 -15.811 8.804 1.00 74.06 108 GLY A O 1
ATOM 897 N N . TRP A 1 109 ? -2.120 -17.127 8.156 1.00 68.50 109 TRP A N 1
ATOM 898 C CA . TRP A 1 109 ? -1.380 -17.993 7.235 1.00 68.50 109 TRP A CA 1
ATOM 899 C C . TRP A 1 109 ? -1.490 -17.541 5.768 1.00 68.50 109 TRP A C 1
ATOM 901 O O . TRP A 1 109 ? -0.719 -17.994 4.931 1.00 68.50 109 TRP A O 1
ATOM 911 N N . ALA A 1 110 ? -2.412 -16.622 5.454 1.00 77.38 110 ALA A N 1
ATOM 912 C CA . ALA A 1 110 ? -2.686 -16.130 4.098 1.00 77.38 110 ALA A CA 1
ATOM 913 C C . ALA A 1 110 ? -2.434 -14.615 3.947 1.00 77.38 110 ALA A C 1
ATOM 915 O O . ALA A 1 110 ? -3.079 -13.939 3.143 1.00 77.38 110 ALA A O 1
ATOM 916 N N . ASN A 1 111 ? -1.504 -14.064 4.730 1.00 79.12 111 ASN A N 1
ATOM 917 C CA . ASN A 1 111 ? -1.273 -12.617 4.796 1.00 79.12 111 ASN A CA 1
ATOM 918 C C . ASN A 1 111 ? -0.809 -12.033 3.456 1.00 79.12 111 ASN A C 1
ATOM 920 O O . ASN A 1 111 ? -1.225 -10.934 3.093 1.00 79.12 111 ASN A O 1
ATOM 924 N N . ASP A 1 112 ? -0.008 -12.786 2.697 1.00 79.94 112 ASP A N 1
ATOM 925 C CA . ASP A 1 112 ? 0.457 -12.359 1.376 1.00 79.94 112 ASP A CA 1
ATOM 926 C C . ASP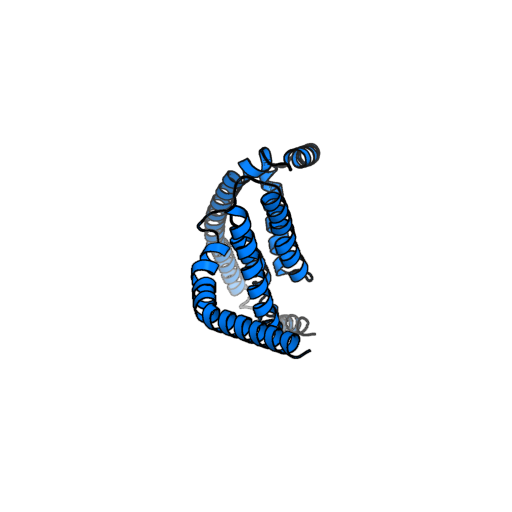 A 1 112 ? -0.705 -12.188 0.392 1.00 79.94 112 ASP A C 1
ATOM 928 O O . ASP A 1 112 ? -0.831 -11.154 -0.261 1.00 79.94 112 ASP A O 1
ATOM 932 N N . PHE A 1 113 ? -1.624 -13.158 0.359 1.00 83.19 113 PHE A N 1
ATOM 933 C CA . PHE A 1 113 ? -2.817 -13.080 -0.479 1.00 83.19 113 PHE A CA 1
ATOM 934 C C . PHE A 1 113 ? -3.677 -11.868 -0.113 1.00 83.19 113 PHE A C 1
ATOM 936 O O . PHE A 1 113 ? -4.081 -11.120 -0.999 1.00 83.19 113 PHE A O 1
ATOM 943 N N . VAL A 1 114 ? -3.913 -11.625 1.180 1.00 85.00 114 VAL A N 1
ATOM 944 C CA . VAL A 1 114 ? -4.727 -10.487 1.637 1.00 85.00 114 VAL A CA 1
ATOM 945 C C . VAL A 1 114 ? -4.075 -9.151 1.281 1.00 85.00 114 VAL A C 1
ATOM 947 O O . VAL A 1 114 ? -4.749 -8.285 0.720 1.00 85.00 114 VAL A O 1
ATOM 950 N N . CYS A 1 115 ? -2.776 -8.973 1.550 1.00 84.44 115 CYS A N 1
ATOM 951 C CA . CYS A 1 115 ? -2.089 -7.724 1.218 1.00 84.44 115 CYS A CA 1
ATOM 952 C C . CYS A 1 115 ? -2.005 -7.498 -0.298 1.00 84.44 115 CYS A C 1
ATOM 954 O O . CYS A 1 115 ? -2.230 -6.374 -0.741 1.00 84.44 115 CYS A O 1
ATOM 956 N N . ASN A 1 116 ? -1.743 -8.535 -1.100 1.00 86.56 116 ASN A N 1
ATOM 957 C CA . ASN A 1 116 ? -1.694 -8.409 -2.561 1.00 86.56 116 ASN A CA 1
ATOM 958 C C . ASN A 1 116 ? -3.087 -8.150 -3.149 1.00 86.56 116 ASN A C 1
ATOM 960 O O . ASN A 1 116 ? -3.230 -7.329 -4.051 1.00 86.56 116 ASN A O 1
ATOM 964 N N . PHE A 1 117 ? -4.131 -8.788 -2.614 1.00 87.06 117 PHE A N 1
ATOM 965 C CA . PHE A 1 117 ? -5.505 -8.569 -3.060 1.00 87.06 117 PHE A CA 1
ATOM 966 C C . PHE A 1 117 ? -5.975 -7.143 -2.759 1.00 87.06 117 PHE A C 1
ATOM 968 O O . PHE A 1 117 ? -6.469 -6.461 -3.655 1.00 87.06 117 PHE A O 1
ATOM 975 N N . LEU A 1 118 ? -5.755 -6.654 -1.532 1.00 85.44 118 LEU A N 1
ATOM 976 C CA . LEU A 1 118 ? -6.029 -5.259 -1.167 1.00 85.44 118 LEU A CA 1
ATOM 977 C C . LEU A 1 118 ? -5.183 -4.287 -2.001 1.00 85.44 118 LEU A C 1
ATOM 979 O O . LEU A 1 118 ? -5.712 -3.306 -2.521 1.00 85.44 118 LEU A O 1
ATOM 983 N N . GLY A 1 119 ? -3.898 -4.611 -2.176 1.00 83.75 119 GLY A N 1
ATOM 984 C CA . GLY A 1 119 ? -2.923 -3.918 -3.021 1.00 83.75 119 GLY A CA 1
ATOM 985 C C . GLY A 1 119 ? -3.323 -3.807 -4.493 1.00 83.75 119 GLY A C 1
ATOM 986 O O . GLY A 1 119 ? -2.876 -2.897 -5.186 1.00 83.75 119 GLY A O 1
ATOM 987 N N . PHE A 1 120 ? -4.174 -4.711 -4.972 1.00 88.25 120 PHE A N 1
ATOM 988 C CA . PHE A 1 120 ? -4.568 -4.798 -6.372 1.00 88.25 120 PHE A CA 1
ATOM 989 C C . PHE A 1 120 ? -5.961 -4.220 -6.629 1.00 88.25 120 PHE A C 1
ATOM 991 O O . PHE A 1 120 ? -6.133 -3.411 -7.538 1.00 88.25 120 PHE A O 1
ATOM 998 N N . ILE A 1 121 ? -6.962 -4.609 -5.833 1.00 87.38 121 ILE A N 1
ATOM 999 C CA . ILE A 1 121 ? -8.372 -4.370 -6.168 1.00 87.38 121 ILE A CA 1
ATOM 1000 C C . ILE A 1 121 ? -8.763 -2.889 -6.125 1.00 87.38 121 ILE A C 1
ATOM 1002 O O . ILE A 1 121 ? -9.467 -2.417 -7.016 1.00 87.38 121 ILE A O 1
ATOM 1006 N N . TYR A 1 122 ? -8.289 -2.140 -5.124 1.00 84.62 122 TYR A N 1
ATOM 1007 C CA . TYR A 1 122 ? -8.637 -0.726 -4.980 1.00 84.62 122 TYR A CA 1
ATOM 1008 C C . TYR A 1 122 ? -7.998 0.140 -6.081 1.00 84.62 122 TYR A C 1
ATOM 1010 O O . TYR A 1 122 ? -8.737 0.850 -6.767 1.00 84.62 122 TYR A O 1
ATOM 1018 N N . PRO A 1 123 ? -6.677 0.055 -6.341 1.00 85.06 123 PRO A N 1
ATOM 1019 C CA . PRO A 1 123 ? -6.059 0.775 -7.453 1.00 85.06 123 PRO A CA 1
ATOM 1020 C C . PRO A 1 123 ? -6.586 0.344 -8.816 1.00 85.06 123 PRO A C 1
ATOM 1022 O O . PRO A 1 123 ? -6.684 1.186 -9.699 1.00 85.06 123 PRO A O 1
ATOM 1025 N N . ALA A 1 124 ? -6.942 -0.932 -9.008 1.00 86.50 124 ALA A N 1
ATOM 1026 C CA . ALA A 1 124 ? -7.538 -1.398 -10.259 1.00 86.50 124 ALA A CA 1
ATOM 1027 C C . ALA A 1 124 ? -8.887 -0.719 -10.518 1.00 86.50 124 ALA A C 1
ATOM 1029 O O . ALA A 1 124 ? -9.099 -0.171 -11.597 1.00 86.50 124 ALA A O 1
ATOM 1030 N N . TYR A 1 125 ? -9.764 -0.677 -9.512 1.00 84.50 125 TYR A N 1
ATOM 1031 C CA . TYR A 1 125 ? -11.036 0.037 -9.612 1.00 84.50 125 TYR A CA 1
ATOM 1032 C C . TYR A 1 125 ? -10.833 1.535 -9.871 1.00 84.50 125 TYR A C 1
ATOM 1034 O O . TYR A 1 125 ? -11.454 2.105 -10.766 1.00 84.50 125 TYR A O 1
ATOM 1042 N N . ALA A 1 126 ? -9.921 2.169 -9.131 1.00 82.56 126 ALA A N 1
ATOM 1043 C CA . ALA A 1 126 ? -9.639 3.588 -9.297 1.00 82.56 126 ALA A CA 1
ATOM 1044 C C . ALA A 1 126 ? -8.990 3.915 -10.656 1.00 82.56 126 ALA A C 1
ATOM 1046 O O . ALA A 1 126 ? -9.301 4.948 -11.239 1.00 82.56 126 ALA A O 1
ATOM 1047 N N . SER A 1 127 ? -8.162 3.014 -11.199 1.00 84.06 127 SER A N 1
ATOM 1048 C CA . SER A 1 127 ? -7.582 3.144 -12.544 1.00 84.06 127 SER A CA 1
ATOM 1049 C C . SER A 1 127 ? -8.664 3.085 -13.625 1.00 84.06 127 SER A C 1
ATOM 1051 O O . SER A 1 127 ? -8.624 3.871 -14.563 1.00 84.06 127 SER A O 1
ATOM 1053 N N . ILE A 1 128 ? -9.652 2.191 -13.494 1.00 84.25 128 ILE A N 1
ATOM 1054 C CA . ILE A 1 128 ? -10.778 2.102 -14.441 1.00 84.25 128 ILE A CA 1
ATOM 1055 C C . ILE A 1 128 ? -11.594 3.397 -14.417 1.00 84.25 128 ILE A C 1
ATOM 1057 O O . ILE A 1 128 ? -11.879 3.959 -15.471 1.00 84.25 128 ILE A O 1
ATOM 1061 N N . LEU A 1 129 ? -11.900 3.912 -13.223 1.00 80.56 129 LEU A N 1
ATOM 1062 C CA . LEU A 1 129 ? -12.598 5.191 -13.085 1.00 80.56 129 LEU A CA 1
ATOM 1063 C C . LEU A 1 129 ? -11.803 6.363 -13.673 1.00 80.56 129 LEU A C 1
ATOM 1065 O O . LEU A 1 129 ? -12.402 7.239 -14.292 1.00 80.56 129 LEU A O 1
ATOM 1069 N N . ALA A 1 130 ? -10.479 6.382 -13.493 1.00 79.12 130 ALA A N 1
ATOM 1070 C CA . ALA A 1 130 ? -9.615 7.410 -14.067 1.00 79.12 130 ALA A CA 1
ATOM 1071 C C . ALA A 1 130 ? -9.682 7.388 -15.604 1.00 79.12 130 ALA A C 1
ATOM 1073 O O . ALA A 1 130 ? -9.999 8.414 -16.204 1.00 79.12 130 ALA A O 1
ATOM 1074 N N . ILE A 1 131 ? -9.556 6.200 -16.210 1.00 79.56 131 ILE A N 1
ATOM 1075 C CA . ILE A 1 131 ? -9.622 5.990 -17.667 1.00 79.56 131 ILE A CA 1
ATOM 1076 C C . ILE A 1 131 ? -10.990 6.385 -18.246 1.00 79.56 131 ILE A C 1
ATOM 1078 O O . ILE A 1 131 ? -11.074 6.929 -19.348 1.00 79.56 131 ILE A O 1
ATOM 1082 N N . GLU A 1 132 ? -12.079 6.106 -17.529 1.00 77.88 132 GLU A N 1
ATOM 1083 C CA . GLU A 1 132 ? -13.429 6.489 -17.956 1.00 77.88 132 GLU A CA 1
ATOM 1084 C C . GLU A 1 132 ? -13.687 7.999 -17.803 1.00 77.88 132 GLU A C 1
ATOM 1086 O O . GLU A 1 132 ? -14.504 8.578 -18.531 1.00 77.88 132 GLU A O 1
ATOM 1091 N N . SER A 1 133 ? -12.971 8.668 -16.895 1.00 70.06 133 SER A N 1
ATOM 1092 C CA . SER A 1 133 ? -13.089 10.105 -16.667 1.00 70.06 133 SER A CA 1
ATOM 1093 C C . SER A 1 133 ? -12.272 10.906 -17.696 1.00 70.06 133 SER A C 1
ATOM 1095 O O . SER A 1 133 ? -11.053 10.993 -17.661 1.00 70.06 133 SER A O 1
ATOM 1097 N N . LYS A 1 134 ? -12.950 11.570 -18.638 1.00 61.66 134 LYS A N 1
ATOM 1098 C CA . LYS A 1 134 ? -12.297 12.340 -19.723 1.00 61.66 134 LYS A CA 1
ATOM 1099 C C . LYS A 1 134 ? -11.639 13.662 -19.282 1.00 61.66 134 LYS A C 1
ATOM 1101 O O . LYS A 1 134 ? -11.164 14.411 -20.134 1.00 61.66 134 LYS A O 1
ATOM 1106 N N . THR A 1 135 ? -11.670 13.999 -17.994 1.00 56.50 135 THR A N 1
ATOM 1107 C CA . THR A 1 135 ? -11.522 15.391 -17.528 1.00 56.50 135 THR A CA 1
ATOM 1108 C C . THR A 1 135 ? -10.165 15.694 -16.877 1.00 56.50 135 THR A C 1
ATOM 1110 O O . THR A 1 135 ? -9.765 16.857 -16.874 1.00 56.50 135 THR A O 1
ATOM 1113 N N . THR A 1 136 ? -9.413 14.695 -16.394 1.00 56.22 136 THR A N 1
ATOM 1114 C CA . THR A 1 136 ? -8.176 14.942 -15.625 1.00 56.22 136 THR A CA 1
ATOM 1115 C C . THR A 1 136 ? -7.030 14.015 -16.048 1.00 56.22 136 THR A C 1
ATOM 1117 O O . THR A 1 136 ? -6.782 12.986 -15.436 1.00 56.22 136 THR A O 1
ATOM 1120 N N . HIS A 1 137 ? -6.254 14.424 -17.057 1.00 59.09 137 HIS A N 1
ATOM 1121 C CA . HIS A 1 137 ? -5.066 13.691 -17.544 1.00 59.09 137 HIS A CA 1
ATOM 1122 C C . HIS A 1 137 ? -4.013 13.398 -16.449 1.00 59.09 137 HIS A C 1
ATOM 1124 O O . HIS A 1 137 ? -3.172 12.507 -16.585 1.00 59.09 137 HIS A O 1
ATOM 1130 N N . ASN A 1 138 ? -4.011 14.165 -15.357 1.00 61.91 138 ASN A N 1
ATOM 1131 C CA . ASN A 1 138 ? -3.050 13.964 -14.276 1.00 61.91 138 ASN A CA 1
ATOM 1132 C C . ASN A 1 138 ? -3.338 12.696 -13.460 1.00 61.91 138 ASN A C 1
ATOM 1134 O O . ASN A 1 138 ? -2.381 12.072 -13.008 1.00 61.91 138 ASN A O 1
ATOM 1138 N N . ASP A 1 139 ? -4.600 12.277 -13.341 1.00 65.75 139 ASP A N 1
ATOM 1139 C CA . ASP A 1 139 ? -4.995 11.160 -12.475 1.00 65.75 139 ASP A CA 1
ATOM 1140 C C . ASP A 1 139 ? -4.494 9.816 -13.036 1.00 65.75 139 ASP A C 1
ATOM 1142 O O . ASP A 1 139 ? -3.982 8.979 -12.291 1.00 65.75 139 ASP A O 1
ATOM 1146 N N . ASP A 1 140 ? -4.507 9.645 -14.362 1.00 73.38 140 ASP A N 1
ATOM 1147 C CA . ASP A 1 140 ? -3.988 8.449 -15.046 1.00 73.38 140 ASP A CA 1
ATOM 1148 C C . ASP A 1 140 ? -2.496 8.214 -14.762 1.00 73.38 140 ASP A C 1
ATOM 1150 O O . ASP A 1 140 ? -2.030 7.082 -14.592 1.00 73.38 140 ASP A O 1
ATOM 1154 N N . THR A 1 141 ? -1.727 9.304 -14.674 1.00 75.56 141 THR A N 1
ATOM 1155 C CA . THR A 1 141 ? -0.283 9.238 -14.417 1.00 75.56 141 THR A CA 1
ATOM 1156 C C . THR A 1 141 ? 0.002 8.807 -12.978 1.00 75.56 141 THR A C 1
ATOM 1158 O O . THR A 1 141 ? 0.963 8.075 -12.736 1.00 75.56 141 THR A O 1
ATOM 1161 N N . GLU A 1 142 ? -0.831 9.210 -12.015 1.00 79.44 142 GLU A N 1
ATOM 1162 C CA . GLU A 1 142 ? -0.672 8.835 -10.605 1.00 79.44 142 GLU A CA 1
ATOM 1163 C C . GLU A 1 142 ? -0.842 7.325 -10.397 1.00 79.44 142 GLU A C 1
ATOM 1165 O O . GLU A 1 142 ? -0.021 6.692 -9.722 1.00 79.44 142 GLU A O 1
ATOM 1170 N N . TRP A 1 143 ? -1.852 6.727 -11.036 1.00 83.50 143 TRP A N 1
ATOM 1171 C CA . TRP A 1 143 ? -2.081 5.283 -10.976 1.00 83.50 143 TRP A CA 1
ATOM 1172 C C . TRP A 1 143 ? -0.992 4.500 -11.706 1.00 83.50 143 TRP A C 1
ATOM 1174 O O . TRP A 1 143 ? -0.512 3.490 -11.190 1.00 83.50 143 TRP A O 1
ATOM 1184 N N . LEU A 1 144 ? -0.516 4.983 -12.858 1.00 82.06 144 LEU A N 1
ATOM 1185 C CA . LEU A 1 144 ? 0.600 4.346 -13.560 1.00 82.06 144 LEU A CA 1
ATOM 1186 C C . LEU A 1 144 ? 1.881 4.342 -12.708 1.00 82.06 144 LEU A C 1
ATOM 1188 O O . LEU A 1 144 ? 2.582 3.332 -12.631 1.00 82.06 144 LEU A O 1
ATOM 1192 N N . ILE A 1 145 ? 2.164 5.449 -12.016 1.00 84.12 145 ILE A N 1
ATOM 1193 C CA . ILE A 1 145 ? 3.281 5.544 -11.072 1.00 84.12 145 ILE A CA 1
ATOM 1194 C C . ILE A 1 145 ? 3.117 4.537 -9.925 1.00 84.12 145 ILE A C 1
ATOM 1196 O O . ILE A 1 145 ? 4.089 3.870 -9.559 1.00 84.12 145 ILE A O 1
ATOM 1200 N N . TYR A 1 146 ? 1.906 4.401 -9.375 1.00 85.81 146 TYR A N 1
ATOM 1201 C CA . TYR A 1 146 ? 1.606 3.396 -8.355 1.00 85.81 146 TYR A CA 1
ATOM 1202 C C . TYR A 1 146 ? 1.957 1.984 -8.838 1.00 85.81 146 TYR A C 1
ATOM 1204 O O . TYR A 1 146 ? 2.704 1.284 -8.157 1.00 85.81 146 TYR A O 1
ATOM 1212 N N . TRP A 1 147 ? 1.497 1.588 -10.029 1.00 89.19 147 TRP A N 1
ATOM 1213 C CA . TRP A 1 147 ? 1.754 0.255 -10.585 1.00 89.19 147 TRP A CA 1
ATOM 1214 C C . TRP A 1 147 ? 3.243 -0.031 -10.774 1.00 89.19 147 TRP A C 1
ATOM 1216 O O . TRP A 1 147 ? 3.719 -1.123 -10.464 1.00 89.19 147 TRP A O 1
ATOM 1226 N N . VAL A 1 148 ? 3.998 0.968 -11.228 1.00 85.06 148 VAL A N 1
ATOM 1227 C CA . VAL A 1 148 ? 5.450 0.866 -11.403 1.00 85.06 148 VAL A CA 1
ATOM 1228 C C . VAL A 1 148 ? 6.165 0.659 -10.060 1.00 85.06 148 VAL A C 1
ATOM 1230 O O . VAL A 1 148 ? 7.055 -0.186 -9.953 1.00 85.06 148 VAL A O 1
ATOM 1233 N N . VAL A 1 149 ? 5.764 1.391 -9.017 1.00 85.12 149 VAL A N 1
ATOM 1234 C CA . VAL A 1 149 ? 6.303 1.216 -7.659 1.00 85.12 149 VAL A CA 1
ATOM 1235 C C . VAL A 1 149 ? 5.900 -0.136 -7.066 1.00 85.12 149 VAL A C 1
ATOM 1237 O O . VAL A 1 149 ? 6.739 -0.811 -6.468 1.00 85.12 149 VAL A O 1
ATOM 1240 N N . TYR A 1 150 ? 4.646 -0.547 -7.255 1.00 87.00 150 TYR A N 1
ATOM 1241 C CA . TYR A 1 150 ? 4.116 -1.827 -6.793 1.00 87.00 150 TYR A CA 1
ATOM 1242 C C . TYR A 1 150 ? 4.894 -3.007 -7.390 1.00 87.00 150 TYR A C 1
ATOM 1244 O O . TYR A 1 150 ? 5.334 -3.895 -6.661 1.00 87.00 150 TYR A O 1
ATOM 1252 N N . ALA A 1 151 ? 5.152 -2.980 -8.701 1.00 87.19 151 ALA A N 1
ATOM 1253 C CA . ALA A 1 151 ? 5.933 -4.006 -9.387 1.00 87.19 151 ALA A CA 1
ATOM 1254 C C . ALA A 1 151 ? 7.392 -4.060 -8.902 1.00 87.19 151 ALA A C 1
ATOM 1256 O O . ALA A 1 151 ? 7.927 -5.144 -8.671 1.00 87.19 151 ALA A O 1
ATOM 1257 N N . LEU A 1 152 ? 8.032 -2.901 -8.700 1.00 84.38 152 LEU A N 1
ATOM 1258 C CA . LEU A 1 152 ? 9.395 -2.840 -8.164 1.00 84.38 152 LEU A CA 1
ATOM 1259 C C . LEU A 1 152 ? 9.468 -3.418 -6.745 1.00 84.38 152 LEU A C 1
ATOM 1261 O O . LEU A 1 152 ? 10.395 -4.162 -6.426 1.00 84.38 152 LEU A O 1
ATOM 1265 N N . PHE A 1 153 ? 8.488 -3.092 -5.901 1.00 85.19 153 PHE A N 1
ATOM 1266 C CA . PHE A 1 153 ? 8.401 -3.635 -4.551 1.00 85.19 153 PHE A CA 1
ATOM 1267 C C . PHE A 1 153 ? 8.219 -5.158 -4.572 1.00 85.19 153 PHE A C 1
ATOM 1269 O O . PHE A 1 153 ? 8.969 -5.860 -3.899 1.00 85.19 153 PHE A O 1
ATOM 1276 N N . GLY A 1 154 ? 7.311 -5.674 -5.408 1.00 85.00 154 GLY A N 1
ATOM 1277 C CA . GLY A 1 154 ? 7.117 -7.117 -5.578 1.00 85.00 154 GLY A CA 1
ATOM 1278 C C . GLY A 1 154 ? 8.377 -7.841 -6.067 1.00 85.00 154 GLY A C 1
ATOM 1279 O O . GLY A 1 154 ? 8.677 -8.943 -5.615 1.00 85.00 154 GLY A O 1
ATOM 1280 N N . PHE A 1 155 ? 9.175 -7.205 -6.928 1.00 82.69 155 PHE A N 1
ATOM 1281 C CA . PHE A 1 155 ? 10.458 -7.756 -7.372 1.00 82.69 155 PHE A CA 1
ATOM 1282 C C . PHE A 1 155 ? 11.491 -7.843 -6.236 1.00 82.69 155 PHE A C 1
ATOM 1284 O O . PHE A 1 155 ? 12.172 -8.858 -6.089 1.00 82.69 155 PHE A O 1
ATOM 1291 N N . ILE A 1 156 ? 11.591 -6.804 -5.401 1.00 82.00 156 ILE A N 1
ATOM 1292 C CA . ILE A 1 156 ? 12.471 -6.804 -4.219 1.00 82.00 156 ILE A CA 1
ATOM 1293 C C . ILE A 1 156 ? 12.027 -7.877 -3.221 1.00 82.00 156 ILE A C 1
ATOM 1295 O O . ILE A 1 156 ? 12.859 -8.590 -2.659 1.00 82.00 156 ILE A O 1
ATOM 1299 N N . GLU A 1 157 ? 10.721 -8.009 -3.014 1.00 81.88 157 GLU A N 1
ATOM 1300 C CA . GLU A 1 157 ? 10.146 -9.013 -2.127 1.00 81.88 157 GLU A CA 1
ATOM 1301 C C . GLU A 1 157 ? 10.418 -10.436 -2.619 1.00 81.88 157 GLU A C 1
ATOM 1303 O O . GLU A 1 157 ? 10.787 -11.293 -1.819 1.00 81.88 157 GLU A O 1
ATOM 1308 N N . TYR A 1 158 ? 10.334 -10.674 -3.931 1.00 81.12 158 TYR A N 1
ATOM 1309 C CA . TYR A 1 158 ? 10.688 -11.960 -4.527 1.00 81.12 158 TYR A CA 1
ATOM 1310 C C . TYR A 1 158 ? 12.150 -12.341 -4.245 1.00 81.12 158 TYR A C 1
ATOM 1312 O O . TYR A 1 158 ? 12.429 -13.463 -3.826 1.00 81.12 158 TYR A O 1
ATOM 1320 N N . ILE A 1 159 ? 13.085 -11.395 -4.395 1.00 75.88 159 ILE A N 1
ATOM 1321 C CA . ILE A 1 159 ? 14.507 -11.617 -4.080 1.00 75.88 159 ILE A CA 1
ATOM 1322 C C . ILE A 1 159 ? 14.710 -11.854 -2.574 1.00 75.88 159 ILE A C 1
ATOM 1324 O O . ILE A 1 159 ? 15.539 -12.670 -2.173 1.00 75.88 159 ILE A O 1
ATOM 1328 N N . GLY A 1 160 ? 13.953 -11.150 -1.731 1.00 72.25 160 GLY A N 1
ATOM 1329 C CA . GLY A 1 160 ? 14.056 -11.208 -0.274 1.00 72.25 160 GLY A CA 1
ATOM 1330 C C . GLY A 1 160 ? 13.129 -12.211 0.415 1.00 72.25 160 GLY A C 1
ATOM 1331 O O . GLY A 1 160 ? 13.002 -12.145 1.638 1.00 72.25 160 GLY A O 1
ATOM 1332 N N . HIS A 1 161 ? 12.486 -13.127 -0.317 1.00 69.00 161 HIS A N 1
ATOM 1333 C CA . HIS A 1 161 ? 11.411 -13.985 0.201 1.00 69.00 161 HIS A CA 1
ATOM 1334 C C . HIS A 1 161 ? 11.790 -14.722 1.500 1.00 69.00 161 HIS A C 1
ATOM 1336 O O . HIS A 1 161 ? 11.036 -14.724 2.473 1.00 69.00 161 HIS A O 1
ATOM 1342 N N . ASN A 1 162 ? 13.009 -15.267 1.557 1.00 59.06 162 ASN A N 1
ATOM 1343 C CA . ASN A 1 162 ? 13.519 -15.985 2.727 1.00 59.06 162 ASN A CA 1
ATOM 1344 C C . ASN A 1 162 ? 13.770 -15.071 3.948 1.00 59.06 162 ASN A C 1
ATOM 1346 O O . ASN A 1 162 ? 13.682 -15.509 5.093 1.00 59.06 162 ASN A O 1
ATOM 1350 N N . PHE A 1 163 ? 14.078 -13.791 3.722 1.00 64.44 163 PHE A N 1
ATOM 1351 C CA . PHE A 1 163 ? 14.373 -12.827 4.783 1.00 64.44 163 PHE A CA 1
ATOM 1352 C C . PHE A 1 163 ? 13.093 -12.236 5.387 1.00 64.44 163 PHE A C 1
ATOM 1354 O O . PHE A 1 163 ? 12.954 -12.156 6.607 1.00 64.44 163 PHE A O 1
ATOM 1361 N N . PHE A 1 164 ? 12.131 -11.862 4.542 1.00 64.25 164 PHE A N 1
ATOM 1362 C CA . PHE A 1 164 ? 10.934 -11.144 4.977 1.00 64.25 164 PHE A CA 1
ATOM 1363 C C . PHE A 1 164 ? 9.914 -12.020 5.722 1.00 64.25 164 PHE A C 1
ATOM 1365 O O . PHE A 1 164 ? 9.251 -11.531 6.635 1.00 64.25 164 PHE A O 1
ATOM 1372 N N . HIS A 1 165 ? 9.842 -13.322 5.422 1.00 60.09 165 HIS A N 1
ATOM 1373 C CA . HIS A 1 165 ? 8.916 -14.246 6.092 1.00 60.09 165 HIS A CA 1
ATOM 1374 C C . HIS A 1 165 ? 9.265 -14.503 7.574 1.00 60.09 165 HIS A C 1
ATOM 1376 O O . HIS A 1 165 ? 8.410 -14.908 8.358 1.00 60.09 165 HIS A O 1
ATOM 1382 N N . THR A 1 166 ? 10.510 -14.247 7.987 1.00 60.16 166 THR A N 1
ATOM 1383 C CA . THR A 1 166 ? 10.964 -14.486 9.371 1.00 60.16 166 THR A CA 1
ATOM 1384 C C . THR A 1 166 ? 10.516 -13.377 10.339 1.00 60.16 166 THR A C 1
ATOM 1386 O O . THR A 1 166 ? 10.590 -13.544 11.556 1.00 60.16 166 THR A O 1
ATOM 1389 N N . LEU A 1 167 ? 10.019 -12.244 9.825 1.00 65.50 167 LEU A N 1
ATOM 1390 C CA . LEU A 1 167 ? 9.601 -11.095 10.628 1.00 65.50 167 LEU A CA 1
ATOM 1391 C C . LEU A 1 167 ? 8.072 -11.081 10.850 1.00 65.50 167 LEU A C 1
ATOM 1393 O O . LEU A 1 167 ? 7.324 -10.804 9.911 1.00 65.50 167 LEU A O 1
ATOM 1397 N N . PRO A 1 168 ? 7.576 -11.260 12.091 1.00 61.22 168 PRO A N 1
ATOM 1398 C CA . PRO A 1 168 ? 6.136 -11.347 12.377 1.00 61.22 168 PRO A CA 1
ATOM 1399 C C . PRO A 1 168 ? 5.360 -10.038 12.125 1.00 61.22 168 PRO A C 1
ATOM 1401 O O . PRO A 1 168 ? 4.146 -10.061 11.960 1.00 61.22 168 PRO A O 1
ATOM 1404 N N . PHE A 1 169 ? 6.045 -8.890 12.045 1.00 70.12 169 PHE A N 1
ATOM 1405 C CA . PHE A 1 169 ? 5.434 -7.584 11.747 1.00 70.12 169 PHE A CA 1
ATOM 1406 C C . PHE A 1 169 ? 5.574 -7.146 10.283 1.00 70.12 169 PHE A C 1
ATOM 1408 O O . PHE A 1 169 ? 5.084 -6.076 9.914 1.00 70.12 169 PHE A O 1
ATOM 1415 N N . TYR A 1 170 ? 6.235 -7.945 9.440 1.00 73.56 170 TYR A N 1
ATOM 1416 C CA . TYR A 1 170 ? 6.491 -7.576 8.048 1.00 73.56 170 TYR A CA 1
ATOM 1417 C C . TYR A 1 170 ? 5.195 -7.398 7.255 1.00 73.56 170 TYR A C 1
ATOM 1419 O O . TYR A 1 170 ? 5.030 -6.386 6.582 1.00 73.56 170 TYR A O 1
ATOM 1427 N N . TRP A 1 171 ? 4.248 -8.327 7.392 1.00 75.50 171 TRP A N 1
ATOM 1428 C CA . TRP A 1 171 ? 2.986 -8.309 6.647 1.00 75.50 171 TRP A CA 1
ATOM 1429 C C . TRP A 1 171 ? 2.112 -7.098 6.980 1.00 75.50 171 TRP A C 1
ATOM 1431 O O . TRP A 1 171 ? 1.572 -6.458 6.078 1.00 75.50 171 TRP A O 1
ATOM 1441 N N . LEU A 1 172 ? 2.044 -6.717 8.260 1.00 79.62 172 LEU A N 1
ATOM 1442 C CA . LEU A 1 172 ? 1.367 -5.491 8.682 1.00 79.62 172 LEU A CA 1
ATOM 1443 C C . LEU A 1 172 ? 2.047 -4.252 8.080 1.00 79.62 172 LEU A C 1
ATOM 1445 O O . LEU A 1 172 ? 1.372 -3.373 7.545 1.00 79.62 172 LEU A O 1
ATOM 1449 N N . GLY A 1 173 ? 3.382 -4.204 8.117 1.00 81.06 173 GLY A N 1
ATOM 1450 C CA . GLY A 1 173 ? 4.167 -3.132 7.505 1.00 81.06 173 GLY A CA 1
ATOM 1451 C C . GLY A 1 173 ? 3.970 -3.037 5.990 1.00 81.06 173 GLY A C 1
ATOM 1452 O O . GLY A 1 173 ? 3.744 -1.943 5.478 1.00 81.06 173 GLY A O 1
ATOM 1453 N N . LYS A 1 174 ? 3.979 -4.173 5.281 1.00 83.56 174 LYS A N 1
ATOM 1454 C CA . LYS A 1 174 ? 3.715 -4.274 3.837 1.00 83.56 174 LYS A CA 1
ATOM 1455 C C . LYS A 1 174 ? 2.328 -3.732 3.503 1.00 83.56 174 LYS A C 1
ATOM 1457 O O . LYS A 1 174 ? 2.204 -2.856 2.652 1.00 83.56 174 LYS A O 1
ATOM 1462 N N . CYS A 1 175 ? 1.295 -4.189 4.206 1.00 83.69 175 CYS A N 1
ATOM 1463 C CA . CYS A 1 175 ? -0.070 -3.708 4.009 1.00 83.69 175 CYS A CA 1
ATOM 1464 C C . CYS A 1 175 ? -0.194 -2.188 4.268 1.00 83.69 175 CYS A C 1
ATOM 1466 O O . CYS A 1 175 ? -0.789 -1.474 3.461 1.00 83.69 175 CYS A O 1
ATOM 1468 N N . LEU A 1 176 ? 0.412 -1.660 5.339 1.00 84.44 176 LEU A N 1
ATOM 1469 C CA . LEU A 1 176 ? 0.424 -0.215 5.617 1.00 84.44 176 LEU A CA 1
ATOM 1470 C C . LEU A 1 176 ? 1.180 0.583 4.549 1.00 84.44 176 LEU A C 1
ATOM 1472 O O . LEU A 1 176 ? 0.738 1.663 4.158 1.00 84.44 176 LEU A O 1
ATOM 1476 N N . PHE A 1 177 ? 2.300 0.051 4.061 1.00 84.25 177 PHE A N 1
ATOM 1477 C CA . PHE A 1 177 ? 3.075 0.655 2.984 1.00 84.25 177 PHE A CA 1
ATOM 1478 C C . PHE A 1 177 ? 2.261 0.735 1.687 1.00 84.25 177 PHE A C 1
ATOM 1480 O O . PHE A 1 177 ? 2.216 1.795 1.067 1.00 84.25 177 PHE A O 1
ATOM 1487 N N . LEU A 1 178 ? 1.549 -0.334 1.318 1.00 84.31 178 LEU A N 1
ATOM 1488 C CA . LEU A 1 178 ? 0.658 -0.344 0.155 1.00 84.31 178 LEU A CA 1
ATOM 1489 C C . LEU A 1 178 ? -0.469 0.687 0.292 1.00 84.31 178 LEU A C 1
ATOM 1491 O O . LEU A 1 178 ? -0.693 1.466 -0.630 1.00 84.31 178 LEU A O 1
ATOM 1495 N N . ILE A 1 179 ? -1.116 0.772 1.458 1.00 83.62 179 ILE A N 1
ATOM 1496 C CA . ILE A 1 179 ? -2.146 1.791 1.726 1.00 83.62 179 ILE A CA 1
ATOM 1497 C C . ILE A 1 179 ? -1.562 3.207 1.621 1.00 83.62 179 ILE A C 1
ATOM 1499 O O . ILE A 1 179 ? -2.196 4.108 1.075 1.00 83.62 179 ILE A O 1
ATOM 1503 N N . TRP A 1 180 ? -0.338 3.419 2.108 1.00 83.75 180 TRP A N 1
ATOM 1504 C CA . TRP A 1 180 ? 0.340 4.710 1.999 1.00 83.75 180 TRP A CA 1
ATOM 1505 C C . TRP A 1 180 ? 0.673 5.086 0.546 1.00 83.75 180 TRP A C 1
ATOM 1507 O O . TRP A 1 180 ? 0.577 6.259 0.178 1.00 83.75 180 TRP A O 1
ATOM 1517 N N . LEU A 1 181 ? 1.007 4.110 -0.303 1.00 82.00 181 LEU A N 1
ATOM 1518 C CA . LEU A 1 181 ? 1.199 4.335 -1.738 1.00 82.00 181 LEU A CA 1
ATOM 1519 C C . LEU A 1 181 ? -0.099 4.732 -2.454 1.00 82.00 181 LEU A C 1
ATOM 1521 O O . LEU A 1 181 ? -0.034 5.479 -3.427 1.00 82.00 181 LEU A O 1
ATOM 1525 N N . MET A 1 182 ? -1.251 4.270 -1.962 1.00 77.69 182 MET A N 1
ATOM 1526 C CA . MET A 1 182 ? -2.582 4.599 -2.491 1.00 77.69 182 MET A CA 1
ATOM 1527 C C . MET A 1 182 ? -3.121 5.954 -2.016 1.00 77.69 182 MET A C 1
ATOM 1529 O O . MET A 1 182 ? -4.213 6.350 -2.422 1.00 77.69 182 MET A O 1
ATOM 1533 N N . ALA A 1 183 ? -2.412 6.647 -1.120 1.00 78.25 183 ALA A N 1
ATOM 1534 C CA . ALA A 1 183 ? -2.882 7.908 -0.566 1.00 78.25 183 ALA A CA 1
ATOM 1535 C C . ALA A 1 183 ? -3.056 8.960 -1.685 1.00 78.25 18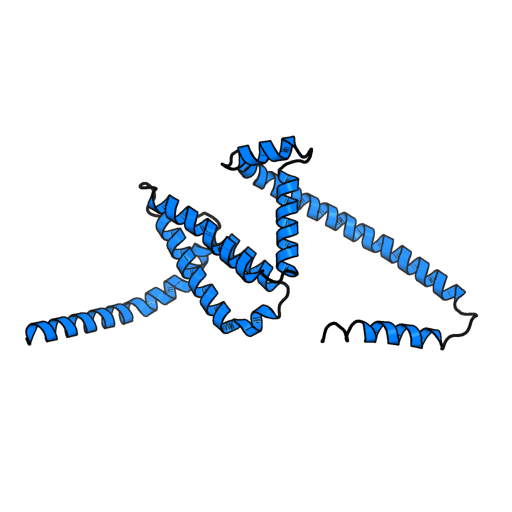3 ALA A C 1
ATOM 1537 O O . ALA A 1 183 ? -2.067 9.294 -2.345 1.00 78.25 183 ALA A O 1
ATOM 1538 N N . PRO A 1 184 ? -4.274 9.503 -1.887 1.00 62.44 184 PRO A N 1
ATOM 1539 C CA . PRO A 1 184 ? -4.540 10.437 -2.975 1.00 62.44 184 PRO A CA 1
ATOM 1540 C C . PRO A 1 184 ? -3.861 11.791 -2.731 1.00 62.44 184 PRO A C 1
ATOM 1542 O O . PRO A 1 184 ? -3.908 12.336 -1.622 1.00 62.44 184 PRO A O 1
ATOM 1545 N N . GLY A 1 185 ? -3.261 12.352 -3.784 1.00 62.47 185 GLY A N 1
ATOM 1546 C CA . GLY A 1 185 ? -2.764 13.726 -3.823 1.00 62.47 185 GLY A CA 1
ATOM 1547 C C . GLY A 1 185 ? -1.310 13.885 -4.300 1.00 62.47 185 GLY A C 1
ATOM 1548 O O . GLY A 1 185 ? -0.539 12.928 -4.321 1.00 62.47 185 GLY A O 1
ATOM 1549 N N . PRO A 1 186 ? -0.874 15.132 -4.574 1.00 56.31 186 PR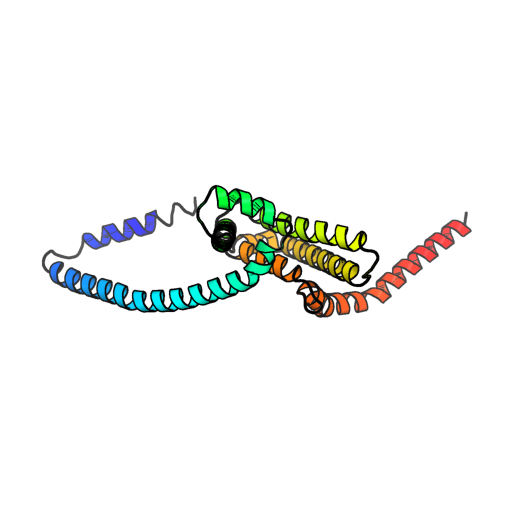O A N 1
ATOM 1550 C CA . PRO A 1 186 ? 0.439 15.453 -5.163 1.00 56.31 186 PRO A CA 1
ATOM 1551 C C . PRO A 1 186 ? 1.643 15.169 -4.243 1.00 56.31 186 PRO A C 1
ATOM 1553 O O . PRO A 1 186 ? 2.799 15.322 -4.632 1.00 56.31 186 PRO A O 1
ATOM 1556 N N . LYS A 1 187 ? 1.383 14.782 -2.988 1.00 59.78 187 LYS A N 1
ATOM 1557 C CA . LYS A 1 187 ? 2.380 14.309 -2.013 1.00 59.78 187 LYS A CA 1
ATOM 1558 C C . LYS A 1 187 ? 2.127 12.855 -1.592 1.00 59.78 187 LYS A C 1
ATOM 1560 O O . LYS A 1 187 ? 2.630 12.434 -0.550 1.00 59.78 187 LYS A O 1
ATOM 1565 N N . GLY A 1 188 ? 1.330 12.117 -2.365 1.00 70.94 188 GLY A N 1
ATOM 1566 C CA . GLY A 1 188 ? 1.073 10.697 -2.160 1.00 70.94 188 GLY A CA 1
ATOM 1567 C C . GLY A 1 188 ? 2.371 9.889 -2.170 1.00 70.94 188 GLY A C 1
ATOM 1568 O O . GLY A 1 188 ? 3.378 10.300 -2.765 1.00 70.94 188 GLY A O 1
ATOM 1569 N N . GLY A 1 189 ? 2.368 8.744 -1.484 1.00 73.56 189 GLY A N 1
ATOM 1570 C CA . GLY A 1 189 ? 3.576 7.938 -1.301 1.00 73.56 189 GLY A CA 1
ATOM 1571 C C . GLY A 1 189 ? 4.208 7.491 -2.622 1.00 73.56 189 GLY A C 1
ATOM 1572 O O . GLY A 1 189 ? 5.431 7.529 -2.769 1.00 73.56 189 GLY A O 1
ATOM 1573 N N . SER A 1 190 ? 3.375 7.160 -3.612 1.00 76.88 190 SER A N 1
ATOM 1574 C CA . SER A 1 190 ? 3.793 6.742 -4.954 1.00 76.88 190 SER A CA 1
ATOM 1575 C C . SER A 1 190 ? 4.517 7.859 -5.720 1.00 76.88 190 SER A C 1
ATOM 1577 O O . SER A 1 190 ? 5.611 7.640 -6.245 1.00 76.88 190 SER A O 1
ATOM 1579 N N . GLN A 1 191 ? 3.989 9.087 -5.706 1.00 77.38 191 GLN A N 1
ATOM 1580 C CA . GLN A 1 191 ? 4.608 10.243 -6.367 1.00 77.38 191 GLN A CA 1
ATOM 1581 C C . GLN A 1 191 ? 5.928 10.661 -5.717 1.00 77.38 191 GLN A C 1
ATOM 1583 O O . GLN A 1 191 ? 6.884 11.022 -6.410 1.00 77.38 191 GLN A O 1
ATOM 1588 N N . LEU A 1 192 ? 6.010 10.600 -4.385 1.00 78.44 192 LEU A N 1
ATOM 1589 C CA . LEU A 1 192 ? 7.247 10.902 -3.669 1.00 78.44 192 LEU A CA 1
ATOM 1590 C C . LEU A 1 192 ? 8.354 9.913 -4.051 1.00 78.44 192 LEU A C 1
ATOM 1592 O O . LEU A 1 192 ? 9.493 10.320 -4.298 1.00 78.44 192 LEU A O 1
ATOM 1596 N N . LEU A 1 193 ? 8.012 8.625 -4.117 1.00 77.38 193 LEU A N 1
ATOM 1597 C CA . LEU A 1 193 ? 8.961 7.576 -4.466 1.00 77.38 193 LEU A CA 1
ATOM 1598 C C . LEU A 1 193 ? 9.383 7.664 -5.935 1.00 77.38 193 LEU A C 1
ATOM 1600 O O . LEU A 1 193 ? 10.566 7.528 -6.249 1.00 77.38 193 LEU A O 1
ATOM 1604 N N . TYR A 1 194 ? 8.446 7.983 -6.825 1.00 75.00 194 TYR A N 1
ATOM 1605 C CA . TYR A 1 194 ? 8.738 8.200 -8.235 1.00 75.00 194 TYR A CA 1
ATOM 1606 C C . TYR A 1 194 ? 9.707 9.358 -8.457 1.00 75.00 194 TYR A C 1
ATOM 1608 O O . TYR A 1 194 ? 10.725 9.195 -9.128 1.00 75.00 194 TYR A O 1
ATOM 1616 N N . ASN A 1 195 ? 9.444 10.510 -7.839 1.00 76.69 195 ASN A N 1
ATOM 1617 C CA . ASN A 1 195 ? 10.287 11.691 -7.997 1.00 76.69 195 ASN A CA 1
ATOM 1618 C C . ASN A 1 195 ? 11.694 11.504 -7.413 1.00 76.69 195 ASN A C 1
ATOM 1620 O O . ASN A 1 195 ? 12.649 12.064 -7.952 1.00 76.69 195 ASN A O 1
ATOM 1624 N N . LYS A 1 196 ? 11.833 10.719 -6.335 1.00 77.69 196 LYS A N 1
ATOM 1625 C CA . LYS A 1 196 ? 13.122 10.492 -5.664 1.00 77.69 196 LYS A CA 1
ATOM 1626 C C . LYS A 1 196 ? 13.946 9.352 -6.254 1.00 77.69 196 LYS A C 1
ATOM 1628 O O . LYS A 1 196 ? 15.158 9.501 -6.357 1.00 77.69 196 LYS A O 1
ATOM 1633 N N . LEU A 1 197 ? 13.325 8.222 -6.590 1.00 73.25 197 LEU A N 1
ATOM 1634 C CA . LEU A 1 197 ? 14.039 7.012 -7.013 1.00 73.25 197 LEU A CA 1
ATOM 1635 C C . LEU A 1 197 ? 13.900 6.763 -8.511 1.00 73.25 197 LEU A C 1
ATOM 1637 O O . LEU A 1 197 ? 14.900 6.621 -9.209 1.00 73.25 197 LEU A O 1
ATOM 1641 N N . MET A 1 198 ? 12.672 6.748 -9.029 1.00 71.19 198 MET A N 1
ATOM 1642 C CA . MET A 1 198 ? 12.433 6.311 -10.408 1.00 71.19 198 MET A CA 1
ATOM 1643 C C . MET A 1 198 ? 12.873 7.353 -11.433 1.00 71.19 198 MET A C 1
ATOM 1645 O O . MET A 1 198 ? 13.554 7.016 -12.398 1.00 71.19 198 MET A O 1
ATOM 1649 N N . ARG A 1 199 ? 12.562 8.634 -11.213 1.00 75.62 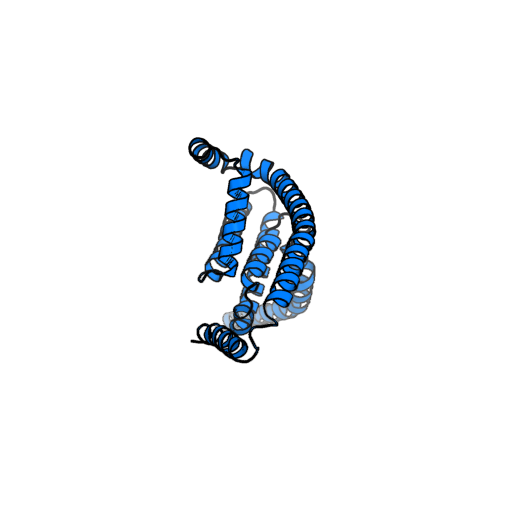199 ARG A N 1
ATOM 1650 C CA . ARG A 1 199 ? 12.919 9.729 -12.123 1.00 75.62 199 ARG A CA 1
ATOM 1651 C C . ARG A 1 199 ? 14.425 9.801 -12.432 1.00 75.62 199 ARG A C 1
ATOM 1653 O O . ARG A 1 199 ? 14.758 9.848 -13.616 1.00 75.62 199 ARG A O 1
ATOM 1660 N N . PRO A 1 200 ? 15.351 9.781 -11.452 1.00 76.25 200 PRO A N 1
ATOM 1661 C CA . PRO A 1 200 ? 16.781 9.809 -11.763 1.00 76.25 200 PRO A CA 1
ATOM 1662 C C . PRO A 1 200 ? 17.275 8.525 -12.446 1.00 76.25 200 PRO A C 1
ATOM 1664 O O . PRO A 1 200 ? 18.134 8.608 -13.323 1.00 76.25 200 PRO A O 1
ATOM 1667 N N . LEU A 1 201 ? 16.723 7.354 -12.104 1.00 73.25 201 LEU A N 1
ATOM 1668 C CA . LEU A 1 201 ? 17.088 6.087 -12.748 1.00 73.25 201 LEU A CA 1
ATOM 1669 C C . LEU A 1 201 ? 16.652 6.056 -14.218 1.00 73.25 201 LEU A C 1
ATOM 1671 O O . LEU A 1 201 ? 17.457 5.757 -15.098 1.00 73.25 201 LEU A O 1
ATOM 1675 N N . VAL A 1 202 ? 15.406 6.442 -14.497 1.00 73.75 202 VAL A N 1
ATOM 1676 C CA . VAL A 1 202 ? 14.860 6.479 -15.858 1.00 73.75 202 VAL A CA 1
ATOM 1677 C C . VAL A 1 202 ? 15.600 7.503 -16.712 1.00 73.75 202 VAL A C 1
ATOM 1679 O O . VAL A 1 202 ? 16.001 7.175 -17.823 1.00 73.75 202 VAL A O 1
ATOM 1682 N N . LEU A 1 203 ? 15.846 8.717 -16.209 1.00 77.75 203 LEU A N 1
ATOM 1683 C CA . LEU A 1 203 ? 16.563 9.745 -16.973 1.00 77.75 203 LEU A CA 1
ATOM 1684 C C . LEU A 1 203 ? 18.001 9.332 -17.305 1.00 77.75 203 LEU A C 1
ATOM 1686 O O . LEU A 1 203 ? 18.482 9.635 -18.395 1.00 77.75 203 LEU A O 1
ATOM 1690 N N . LYS A 1 204 ? 18.666 8.600 -16.405 1.00 80.19 204 LYS A N 1
ATOM 1691 C CA . LYS A 1 204 ? 20.011 8.069 -16.648 1.00 80.19 204 LYS A CA 1
ATOM 1692 C C . LYS A 1 204 ? 20.017 6.970 -17.716 1.00 80.19 204 LYS A C 1
ATOM 1694 O O . LYS A 1 204 ? 20.934 6.926 -18.530 1.00 80.19 204 LYS A O 1
ATOM 1699 N N . SER A 1 205 ? 19.009 6.098 -17.729 1.00 76.88 205 SER A N 1
ATOM 1700 C CA . SER A 1 205 ? 18.943 4.944 -18.640 1.00 76.88 205 SER A CA 1
ATOM 1701 C C . SER A 1 205 ? 18.272 5.238 -19.989 1.00 76.88 205 SER A C 1
ATOM 1703 O O . SER A 1 205 ? 18.552 4.548 -20.970 1.00 76.88 205 SER A O 1
ATOM 1705 N N . ARG A 1 206 ? 17.421 6.270 -20.073 1.00 78.12 206 ARG A N 1
ATOM 1706 C CA . ARG A 1 206 ? 16.677 6.663 -21.283 1.00 78.12 206 ARG A CA 1
ATOM 1707 C C . ARG A 1 206 ? 17.545 6.832 -22.537 1.00 78.12 206 ARG A C 1
ATOM 1709 O O . ARG A 1 206 ? 17.181 6.228 -23.543 1.00 78.12 206 ARG A O 1
ATOM 1716 N N . PRO A 1 207 ? 18.675 7.572 -22.533 1.00 80.06 207 PRO A N 1
ATOM 1717 C CA . PRO A 1 207 ? 19.454 7.767 -23.758 1.00 80.06 207 PRO A CA 1
ATOM 1718 C C . PRO A 1 207 ? 20.009 6.447 -24.308 1.00 80.06 207 PRO A C 1
ATOM 1720 O O . PRO A 1 207 ? 19.961 6.216 -25.511 1.00 80.06 207 PRO A O 1
ATOM 1723 N N . THR A 1 208 ? 20.459 5.543 -23.434 1.00 83.38 208 THR A N 1
ATOM 1724 C CA . THR A 1 208 ? 20.979 4.230 -23.837 1.00 83.38 208 THR A CA 1
ATOM 1725 C C . THR A 1 208 ? 19.887 3.335 -24.419 1.00 83.38 208 THR A C 1
ATOM 1727 O O . THR A 1 208 ? 20.120 2.647 -25.410 1.00 83.38 208 THR A O 1
ATOM 1730 N N . ILE A 1 209 ? 18.694 3.337 -23.818 1.00 82.12 209 ILE A N 1
ATOM 1731 C CA . ILE A 1 209 ? 17.561 2.535 -24.298 1.00 82.12 209 ILE A CA 1
ATOM 1732 C C . ILE A 1 209 ? 17.072 3.064 -25.648 1.00 82.12 209 ILE A C 1
ATOM 1734 O O . ILE A 1 209 ? 16.884 2.283 -26.577 1.00 82.12 209 ILE A O 1
ATOM 1738 N N . GLU A 1 210 ? 16.916 4.383 -25.786 1.00 87.50 210 GLU A N 1
ATOM 1739 C CA . GLU A 1 210 ? 16.504 4.994 -27.051 1.00 87.50 210 GLU A CA 1
ATOM 1740 C C . GLU A 1 210 ? 17.514 4.754 -28.166 1.00 87.50 210 GLU A C 1
ATOM 1742 O O . GLU A 1 210 ? 17.116 4.498 -29.299 1.00 87.50 210 GLU A O 1
ATOM 1747 N N . GLN A 1 211 ? 18.810 4.819 -27.860 1.00 90.31 211 GLN A N 1
ATOM 1748 C CA . GLN A 1 211 ? 19.851 4.530 -28.836 1.00 90.31 211 GLN A CA 1
ATOM 1749 C C . GLN A 1 211 ? 19.749 3.083 -29.328 1.00 90.31 211 GLN A C 1
ATOM 1751 O O . GLN A 1 211 ? 19.634 2.859 -30.527 1.00 90.31 211 GLN A O 1
ATOM 1756 N N . ARG A 1 212 ? 19.649 2.109 -28.413 1.00 89.44 212 ARG A N 1
ATOM 1757 C CA . ARG A 1 212 ? 19.490 0.690 -28.774 1.00 89.44 212 ARG A CA 1
ATOM 1758 C C . ARG A 1 212 ? 18.213 0.413 -29.567 1.00 89.44 212 ARG A C 1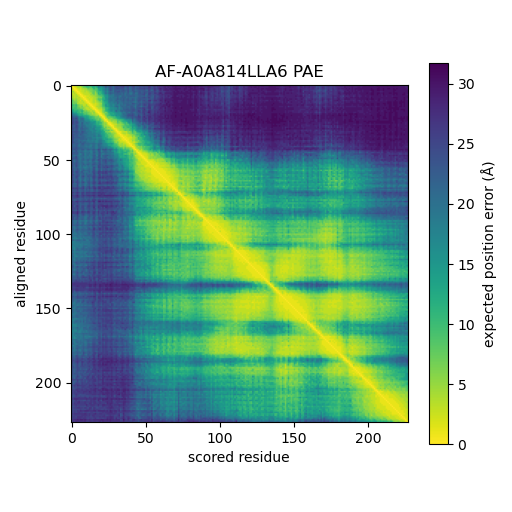
ATOM 1760 O O . ARG A 1 212 ? 18.240 -0.375 -30.506 1.00 89.44 212 ARG A O 1
ATOM 1767 N N . ALA A 1 213 ? 17.105 1.063 -29.215 1.00 89.38 213 ALA A N 1
ATOM 1768 C CA . ALA A 1 213 ? 15.850 0.929 -29.949 1.00 89.38 213 ALA A CA 1
ATOM 1769 C C . ALA A 1 213 ? 15.960 1.490 -31.378 1.00 89.38 213 ALA A C 1
ATOM 1771 O O . ALA A 1 213 ? 15.484 0.863 -32.324 1.00 89.38 213 ALA A O 1
ATOM 1772 N N . ARG A 1 214 ? 16.625 2.642 -31.553 1.00 91.94 214 ARG A N 1
ATOM 1773 C CA . ARG A 1 214 ? 16.892 3.227 -32.878 1.00 91.94 214 ARG A CA 1
ATOM 1774 C C . ARG A 1 214 ? 17.831 2.347 -33.698 1.00 91.94 214 ARG A C 1
ATOM 1776 O O . ARG A 1 214 ? 17.583 2.156 -34.883 1.00 91.94 214 ARG A O 1
ATOM 1783 N N . ASP A 1 215 ? 18.869 1.794 -33.080 1.00 93.00 215 ASP A N 1
ATOM 1784 C CA . ASP A 1 215 ? 19.821 0.910 -33.752 1.00 93.00 215 ASP A CA 1
ATOM 1785 C C . ASP A 1 215 ? 19.131 -0.361 -34.265 1.00 93.00 215 ASP A C 1
ATOM 1787 O O . ASP A 1 215 ? 19.276 -0.689 -35.443 1.00 93.00 215 ASP A O 1
ATOM 1791 N N . ALA A 1 216 ? 18.290 -0.997 -33.441 1.00 92.00 216 ALA A N 1
ATOM 1792 C CA . ALA A 1 216 ? 17.492 -2.160 -33.836 1.00 92.00 216 ALA A CA 1
ATOM 1793 C C . ALA A 1 216 ? 16.487 -1.836 -34.959 1.00 92.00 216 ALA A C 1
ATOM 1795 O O . ALA A 1 216 ? 16.346 -2.599 -35.915 1.00 92.00 216 ALA A O 1
ATOM 1796 N N . ALA A 1 217 ? 15.822 -0.677 -34.897 1.00 92.38 217 ALA A N 1
ATOM 1797 C CA . ALA A 1 217 ? 14.913 -0.235 -35.958 1.00 92.38 217 ALA A CA 1
ATOM 1798 C C . ALA A 1 217 ? 15.654 0.029 -37.283 1.00 92.38 217 ALA A C 1
ATOM 1800 O O . ALA A 1 217 ? 15.181 -0.345 -38.35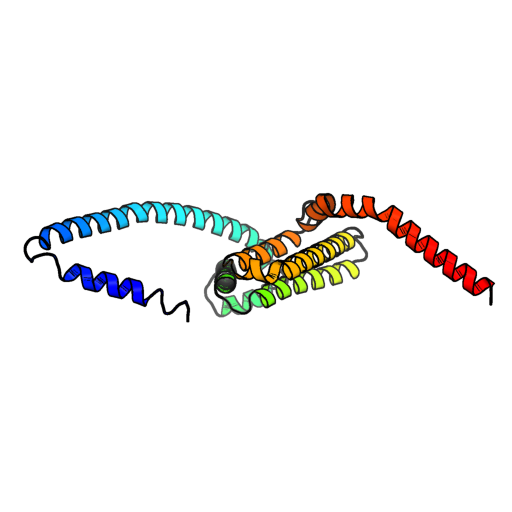7 1.00 92.38 217 ALA A O 1
ATOM 1801 N N . ASN A 1 218 ? 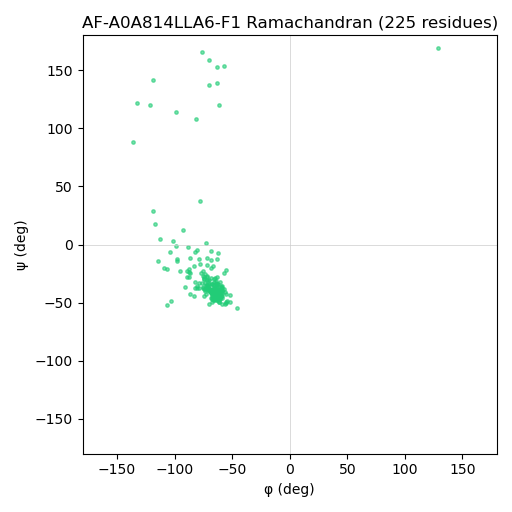16.842 0.634 -37.212 1.00 93.69 218 ASN A N 1
ATOM 1802 C CA . ASN A 1 218 ? 17.689 0.902 -38.374 1.00 93.69 218 ASN A CA 1
ATOM 1803 C C . ASN A 1 218 ? 18.291 -0.374 -38.971 1.00 93.69 218 ASN A C 1
ATOM 1805 O O . ASN A 1 218 ? 18.589 -0.408 -40.166 1.00 93.69 218 ASN A O 1
ATOM 1809 N N . GLU A 1 219 ? 18.534 -1.392 -38.151 1.00 94.31 219 GLU A N 1
ATOM 1810 C CA . GLU A 1 219 ? 18.943 -2.715 -38.607 1.00 94.31 219 GLU A CA 1
ATOM 1811 C C . GLU A 1 219 ? 17.805 -3.391 -39.377 1.00 94.31 219 GLU A C 1
ATOM 1813 O O . GLU A 1 219 ? 18.008 -3.769 -40.528 1.00 94.31 219 GLU A O 1
ATOM 1818 N N . TYR A 1 220 ? 16.592 -3.413 -38.816 1.00 91.62 220 TYR A N 1
ATOM 1819 C CA . TYR A 1 220 ? 15.406 -3.975 -39.470 1.00 91.62 220 TYR A CA 1
ATOM 1820 C C . TYR A 1 220 ? 15.066 -3.282 -40.803 1.00 91.62 220 TYR A C 1
ATOM 1822 O O . TYR A 1 220 ? 14.782 -3.925 -41.813 1.00 91.62 220 TYR A O 1
ATOM 1830 N N . ALA A 1 221 ? 15.168 -1.950 -40.852 1.00 92.38 221 ALA A N 1
ATOM 1831 C CA . ALA A 1 221 ? 14.961 -1.192 -42.086 1.00 92.38 221 ALA A CA 1
ATOM 1832 C C . ALA A 1 221 ? 16.017 -1.506 -43.167 1.00 92.38 221 ALA A C 1
ATOM 1834 O O . ALA A 1 221 ? 15.739 -1.394 -44.363 1.00 92.38 221 ALA A O 1
ATOM 1835 N N . ARG A 1 222 ? 17.236 -1.889 -42.762 1.00 91.94 222 ARG A N 1
ATOM 1836 C CA . ARG A 1 222 ? 18.304 -2.300 -43.683 1.00 91.94 222 ARG A CA 1
ATOM 1837 C C . ARG A 1 222 ? 18.090 -3.707 -44.229 1.00 91.94 222 ARG A C 1
ATOM 1839 O O . ARG A 1 222 ? 18.466 -3.930 -45.375 1.00 91.94 222 ARG A O 1
ATOM 1846 N N . THR A 1 223 ? 17.510 -4.622 -43.455 1.00 91.25 223 THR A N 1
ATOM 1847 C CA . THR A 1 223 ? 17.138 -5.960 -43.936 1.00 91.25 223 THR A CA 1
ATOM 1848 C C . THR A 1 223 ? 16.016 -5.885 -44.963 1.00 91.25 223 THR A C 1
ATOM 1850 O O . THR A 1 223 ? 16.188 -6.430 -46.044 1.00 91.25 223 THR A O 1
ATOM 1853 N N . ILE A 1 224 ? 14.952 -5.113 -44.706 1.00 93.06 224 ILE A N 1
ATOM 1854 C CA . ILE A 1 224 ? 13.846 -4.941 -45.670 1.00 93.06 224 ILE A CA 1
ATOM 1855 C C . ILE A 1 224 ? 14.322 -4.350 -47.003 1.00 93.06 224 ILE A C 1
ATOM 1857 O O . ILE A 1 224 ? 13.850 -4.750 -48.053 1.00 93.06 224 ILE A O 1
ATOM 1861 N N . LYS A 1 225 ? 15.264 -3.399 -46.995 1.00 90.50 225 LYS A N 1
ATOM 1862 C CA . LYS A 1 225 ? 15.801 -2.816 -48.241 1.00 90.50 225 LYS A CA 1
ATOM 1863 C C . LYS A 1 225 ? 16.704 -3.758 -49.044 1.00 90.50 225 LYS A C 1
ATOM 1865 O O . LYS A 1 225 ? 17.121 -3.385 -50.138 1.00 90.50 225 LYS A O 1
ATOM 1870 N N . ARG A 1 226 ? 17.117 -4.882 -48.458 1.00 84.38 226 ARG A N 1
ATOM 1871 C CA . ARG A 1 226 ? 18.050 -5.837 -49.064 1.00 84.38 226 ARG A CA 1
ATOM 1872 C C . ARG A 1 226 ? 17.321 -7.026 -49.709 1.00 84.38 226 ARG A C 1
ATOM 1874 O O . ARG A 1 226 ? 17.965 -7.751 -50.462 1.00 84.38 226 ARG A O 1
ATOM 1881 N N . GLU A 1 227 ? 16.034 -7.200 -49.405 1.00 67.56 227 GLU A N 1
ATOM 1882 C CA . GLU A 1 227 ? 15.089 -8.128 -50.051 1.00 67.56 227 GLU A CA 1
ATOM 1883 C C . GLU A 1 227 ? 14.365 -7.443 -51.219 1.00 67.56 227 GLU A C 1
ATOM 1885 O O . GLU A 1 227 ? 14.116 -8.140 -52.228 1.00 67.56 227 GLU A O 1
#

Organism: NCBI:txid392033

Solvent-accessible surface area (backbone atoms only — not comparable to full-atom values): 12841 Å² total; per-residue (Å²): 124,74,77,68,54,64,60,56,60,57,56,58,58,58,65,63,61,71,78,75,72,66,91,87,58,54,74,68,48,51,55,52,49,51,52,48,52,51,48,48,55,54,60,46,46,58,53,49,52,54,48,48,54,53,50,53,53,51,49,52,55,48,42,63,66,44,46,63,55,53,71,71,35,96,58,28,72,60,50,56,58,50,43,76,76,38,102,58,61,69,62,58,53,52,50,48,51,53,50,49,50,53,54,40,34,51,75,50,91,56,39,66,60,52,38,51,49,60,61,43,54,56,57,51,55,53,45,52,53,39,71,72,45,90,82,53,79,67,54,53,52,54,48,51,44,31,53,54,51,52,52,53,50,53,52,54,44,64,78,36,47,84,64,52,74,74,42,64,61,41,52,47,49,51,41,50,50,48,54,42,37,66,38,86,61,96,78,13,45,27,55,51,48,37,67,68,54,48,46,61,53,48,65,68,46,44,63,61,51,54,49,53,51,51,52,53,52,55,49,53,57,51,54,64,74,72,110

Radius of gyration: 28.75 Å; Cα contacts (8 Å, |Δi|>4): 76; chains: 1; bounding box: 52×45×108 Å

Foldseek 3Di:
DVVVVVVVVVVVVVVVVVVPDDDPCPVVVVVVVVVVVVVVVVVVVVVCVVVVVVVVVVLVVVLVVCVVCQCVHPCVVVLVVVCVVDVDDPSVVVVVVVVVVLVCCLPPDCLVVVLVCVLPPPLVVQLVVVVVDPDDPVSNVLSVLLVVVVVVVVVVCVVCVVPQVVDSCSSVVSSVLSVQSVDDDCPGPSNVCCVPPVVVVCVVCVVVVVVVVVVVVVVVVVVVVVD

Sequence (227 aa):
MVLHFCIFYVDTLCTSIESIFNENLLFLLDLKNCLFWIFLLHFDSQKYSNMAAAVQTQIRKIEQKLQPYLYKGPLSSYWDLIEKKVPVKREQIALGLFGFLAIYLIIGWANDFVCNFLGFIYPAYASILAIESKTTHNDDTEWLIYWVVYALFGFIEYIGHNFFHTLPFYWLGKCLFLIWLMAPGPKGGSQLLYNKLMRPLVLKSRPTIEQRARDAANEYARTIKRE

Secondary structure (DSSP, 8-state):
--HHHHHHHHHHHHHHHTTSS-TTSHHHHHHHHHHHHHHHHHHHHHHHHHHHHHHHHHHHHHHHHHHHHHHHSTTHHHHHHHHHH--S-HHHHHHHHHHHHHHHHHH-S-HHHHHHHHHHHHHHHHHHHHHH-TT-HHHHHHHHHHHHHHHHHHHHHHHTHHHHTT-TTHHHHHHHHHHHHT--STT-HHHHHIIIIIHHHHHHHHHHHHHHHHHHHHHHHHHHTT-